Protein 8R17 (pdb70)

Organism: Aspergillus fumigatus (strain ATCC MYA-4609 / CBS 101355 / FGSC A1100 / Af293) (NCBI:txid330879)

Nearest PDB structures (foldseek):
  8r17-assembly1_A-2  TM=1.005E+00  e=2.826E-45  Neurospora crassa
  8pms-assembly2_C  TM=8.907E-01  e=1.047E-24  Aspergillus fumigatus Af293
  8r15-assembly1_A-2  TM=9.060E-01  e=1.532E-24  Fusarium oxysporum f. sp. cubense race 1
  8pmr-assembly1_B  TM=8.478E-01  e=1.292E-25  Aspergillus fumigatus Af293
  6ygg-assembly1_B  TM=8.372E-01  e=2.766E-25  Aspergillus fumigatus Af293

Foldseek 3Di:
DAEPADPPHPCLLPQAPQDPVCVQACPSNHLQLAGPDFADFLVVCVVADLQLRYGPNVLCVVFACPDVPRGGDDDPPNQADADPVGHGFWDKDKDDFFFKWKDPFAQQFFKIFRPSDTPLQQQDGRSSSNDDPNDDPGIWMWTFHDIDIWTKHFGPHHSSGRHGGMMTGHPHTRVVCVVVRTIDTDDD

Solvent-accessible surface area: 10940 Å² total; per-residue (Å²): 146,117,20,127,85,69,239,224,32,138,50,76,34,37,61,14,56,116,57,222,119,64,53,82,69,58,24,10,2,4,51,61,0,0,14,72,123,77,64,53,63,86,150,136,79,133,125,99,65,46,9,28,6,56,13,0,15,46,0,14,118,122,30,26,66,108,88,78,75,45,117,5,30,126,27,78,92,92,6,3,16,62,47,158,152,41,89,50,84,31,67,103,90,71,8,122,77,48,41,108,0,0,24,57,8,30,48,161,10,33,55,5,7,41,35,60,15,45,8,22,65,22,8,48,6,2,16,61,16,54,30,154,65,178,112,38,200,30,32,44,34,2,20,2,76,96,70,25,40,0,34,11,6,40,10,17,71,66,1,24,9,31,2,105,6,59,22,20,49,6,131,97,47,0,47,43,11,61,84,83,25,50,3,132,49,75,128,185

Str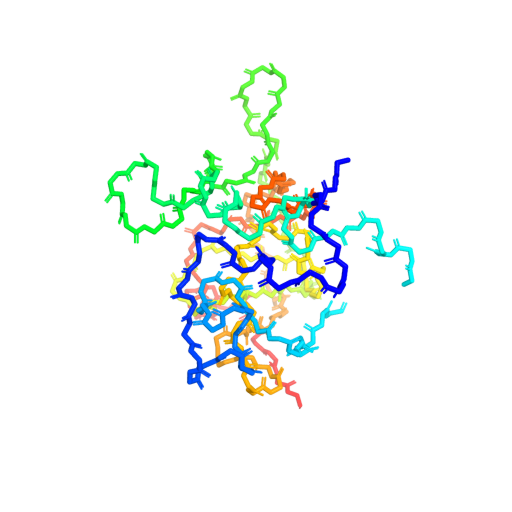ucture (mmCIF, N/CA/C/O backbone):
data_8R17
#
_entry.id   8R17
#
_cell.length_a   83.756
_cell.length_b   83.756
_cell.length_c   103.220
_cell.angle_alpha   90.000
_cell.angle_beta   90.000
_cell.angle_gamma   90.000
#
_symmetry.space_group_name_H-M   'P 43 21 2'
#
loop_
_entity.id
_entity.type
_entity.pdbx_description
1 polymer 'Conidial surface nicotinamide adenine dinucleotide glycohydrolase,Conidial surface nicotinamide adenine dinucleotide glycohydrolase nadA'
2 branched 2-acetamido-2-deoxy-beta-D-glucopyranose-(1-4)-2-acetamido-2-deoxy-beta-D-glucopyranose
3 non-polymer 2-acetamido-2-deoxy-beta-D-glucopyranose
4 non-polymer GLYCEROL
5 water water
#
loop_
_atom_site.group_PDB
_atom_site.id
_atom_site.type_symbol
_atom_site.label_atom_id
_atom_site.label_alt_id
_atom_site.label_comp_id
_atom_site.label_asym_id
_atom_site.label_entity_id
_atom_site.label_seq_id
_atom_site.pdbx_PDB_ins_code
_atom_site.Cartn_x
_atom_site.Cartn_y
_atom_site.Cartn_z
_atom_site.occupancy
_atom_site.B_iso_or_equiv
_atom_site.auth_seq_id
_atom_site.auth_comp_id
_atom_site.auth_asym_id
_atom_site.auth_atom_id
_atom_site.pdbx_PDB_model_num
ATOM 1 N N . THR A 1 44 ? 12.38636 57.84225 45.97280 1.000 110.62565 44 THR A N 1
ATOM 2 C CA . THR A 1 44 ? 11.42245 56.77699 45.71697 1.000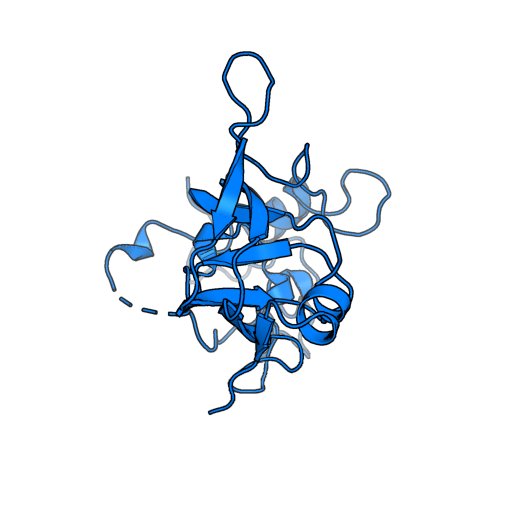 109.88716 44 THR A CA 1
ATOM 3 C C . THR A 1 44 ? 12.09346 55.58751 45.02887 1.000 105.93073 44 THR A C 1
ATOM 4 O O . THR A 1 44 ? 12.65833 55.73230 43.94222 1.000 102.20056 44 THR A O 1
ATOM 8 N N . THR A 1 45 ? 12.04286 54.41607 45.66557 1.000 100.59560 45 THR A N 1
ATOM 9 C CA . THR A 1 45 ? 12.65233 53.21256 45.11134 1.000 113.46769 45 THR A CA 1
ATOM 10 C C . THR A 1 45 ? 11.79840 51.99722 45.45185 1.000 101.23869 45 THR A C 1
ATOM 11 O O . THR A 1 45 ? 10.99298 52.01363 46.38590 1.000 95.57180 45 THR A O 1
ATOM 15 N N . CYS A 1 46 ? 11.98521 50.94050 44.67400 1.000 101.97506 46 CYS A N 1
ATOM 16 C CA . CYS A 1 46 ? 11.21941 49.71560 44.86020 1.000 94.09909 46 CYS A CA 1
ATOM 17 C C . CYS A 1 46 ? 11.73202 48.95986 46.08169 1.000 86.45956 46 CYS A C 1
ATOM 18 O O . CYS A 1 46 ? 12.93198 48.66720 46.16034 1.000 86.41507 46 CYS A O 1
ATOM 21 N N . PRO A 1 47 ? 10.87374 48.62998 47.04936 1.000 76.63312 47 PRO A N 1
ATOM 22 C CA . PRO A 1 47 ? 11.35091 47.91074 48.24155 1.000 100.54161 47 PRO A CA 1
ATOM 23 C C . PRO A 1 47 ? 11.91220 46.52616 47.95039 1.000 93.96871 47 PRO A C 1
ATOM 24 O O . PRO A 1 47 ? 12.72853 46.02969 48.73584 1.000 96.37468 47 PRO A O 1
ATOM 28 N N . TYR A 1 48 ? 11.49954 45.87981 46.85982 1.000 89.57615 48 TYR A N 1
ATOM 29 C CA . TYR A 1 48 ? 12.07898 44.59030 46.49313 1.000 79.79075 48 TYR A CA 1
ATOM 30 C C . TYR A 1 48 ? 13.57756 44.72630 46.23201 1.000 88.68098 48 TYR A C 1
ATOM 31 O O . TYR A 1 48 ? 14.02609 45.67043 45.57346 1.000 86.15445 48 TYR A O 1
ATOM 40 N N . SER A 1 49 ? 14.34913 43.76816 46.74201 1.000 99.56778 49 SER A N 1
ATOM 41 C CA . SER A 1 49 ? 15.80123 43.78595 46.64413 1.000 101.93885 49 SER A CA 1
ATOM 42 C C . SER A 1 49 ? 16.26280 43.24059 45.28716 1.000 105.05014 49 SER A C 1
ATOM 43 O O . SER A 1 49 ? 15.45751 42.88174 44.42130 1.000 114.30886 49 SER A O 1
ATOM 46 N N . ARG A 1 50 ? 17.58744 43.18624 45.09312 1.000 98.71027 50 ARG A N 1
ATOM 47 C CA . ARG A 1 50 ? 18.14650 42.57077 43.88989 1.000 106.69358 50 ARG A CA 1
ATOM 48 C C . ARG A 1 50 ? 18.14453 41.04918 43.97464 1.000 100.12620 50 ARG A C 1
ATOM 49 O O . ARG A 1 50 ? 18.10935 40.37402 42.94038 1.000 92.92471 50 ARG A O 1
ATOM 57 N N . ARG A 1 51 ? 18.20547 40.49660 45.18412 1.000 102.99076 51 ARG A N 1
ATOM 58 C CA . ARG A 1 51 ? 18.11957 39.05868 45.39151 1.000 85.24011 51 ARG A CA 1
ATOM 59 C C . ARG A 1 51 ? 16.68651 38.57293 45.57141 1.000 95.11194 51 ARG A C 1
ATOM 60 O O . ARG A 1 51 ? 16.48081 37.38198 45.83311 1.000 90.49044 51 ARG A O 1
ATOM 68 N N . SER A 1 52 ? 15.69918 39.45994 45.45204 1.000 89.05990 52 SER A N 1
ATOM 69 C CA . SER A 1 52 ? 14.32063 39.08504 45.74098 1.000 81.38281 52 SER A CA 1
ATOM 70 C C . SER A 1 52 ? 13.72000 38.30690 44.57861 1.000 82.23255 52 SER A C 1
ATOM 71 O O . SER A 1 52 ? 13.87098 38.71480 43.42126 1.000 87.80334 52 SER A O 1
ATOM 74 N N . PRO A 1 53 ? 13.03172 37.19351 44.84878 1.000 79.32543 53 PRO A N 1
ATOM 75 C CA . PRO A 1 53 ? 12.24257 36.52619 43.80205 1.000 80.40002 53 PRO A CA 1
ATOM 76 C C . PRO A 1 53 ? 10.88688 37.16252 43.53238 1.000 82.09248 53 PRO A C 1
ATOM 77 O O . PRO A 1 53 ? 10.25937 36.81912 42.52120 1.000 89.05355 53 PRO A O 1
ATOM 81 N N . ALA A 1 54 ? 10.41182 38.06332 44.39509 1.000 76.52003 54 ALA A N 1
ATOM 82 C CA . ALA A 1 54 ? 9.08512 38.65754 44.27796 1.000 70.36903 54 ALA A CA 1
ATOM 83 C C . ALA A 1 54 ? 9.07508 39.94330 43.44973 1.000 81.54518 54 ALA A C 1
ATOM 84 O O . ALA A 1 54 ? 8.05583 40.64518 43.41806 1.000 83.02391 54 ALA A O 1
ATOM 86 N N . TYR A 1 55 ? 10.18088 40.25904 42.77494 1.000 81.90751 55 TYR A N 1
ATOM 87 C CA . TYR A 1 55 ? 10.28795 41.52440 42.05378 1.000 79.62033 55 TYR A CA 1
ATOM 88 C C . TYR A 1 55 ? 9.24565 41.62966 40.94482 1.000 69.53834 55 TYR A C 1
ATOM 89 O O . TYR A 1 55 ? 8.72023 42.71620 40.67438 1.000 67.80713 55 TYR A O 1
ATOM 98 N N . CYS A 1 56 ? 8.93412 40.51057 40.29551 1.000 66.19702 56 CYS A N 1
ATOM 99 C CA . CYS A 1 56 ? 7.97743 40.46200 39.20321 1.000 53.22995 56 CYS A CA 1
ATOM 100 C C . CYS A 1 56 ? 6.54701 40.26080 39.67728 1.000 64.10341 56 CYS A C 1
ATOM 101 O O . CYS A 1 56 ? 5.70035 39.82246 38.89177 1.000 78.87264 56 CYS A O 1
ATOM 104 N N . ALA A 1 57 ? 6.26039 40.58209 40.93481 1.000 72.25595 57 ALA A N 1
ATOM 105 C CA . ALA A 1 57 ? 4.90153 40.48352 41.44749 1.000 81.30291 57 ALA A CA 1
ATOM 106 C C . ALA A 1 57 ? 3.95277 41.35817 40.63569 1.000 72.40211 57 ALA A C 1
ATOM 107 O O . ALA A 1 57 ? 4.27376 42.49906 40.29109 1.000 77.86857 57 ALA A O 1
ATOM 109 N N . GLY A 1 58 ? 2.76993 40.82303 40.34235 1.000 74.86912 58 GLY A N 1
ATOM 110 C CA . GLY A 1 58 ? 1.74555 41.60068 39.67082 1.000 74.72860 58 GLY A CA 1
ATOM 111 C C . GLY A 1 58 ? 2.00971 41.89328 38.21122 1.000 81.09244 58 GLY A C 1
ATOM 112 O O . GLY A 1 58 ? 1.47070 42.86430 37.67793 1.000 71.01894 58 GLY A O 1
ATOM 113 N N . THR A 1 59 ? 2.82910 41.08443 37.55308 1.000 74.70464 59 THR A N 1
ATOM 114 C CA . THR A 1 59 ? 3.13148 41.19825 36.13653 1.000 67.97010 59 THR A CA 1
ATOM 115 C C . THR A 1 59 ? 2.72563 39.90342 35.43873 1.000 84.65675 59 THR A C 1
ATOM 116 O O . THR A 1 59 ? 2.16550 38.98974 36.05163 1.000 82.60927 59 THR A O 1
ATOM 120 N N . ALA A 1 60 ? 3.02930 39.82675 34.14104 1.000 73.22045 60 ALA A N 1
ATOM 121 C CA . ALA A 1 60 ? 2.69239 38.63411 33.36872 1.000 82.69771 60 ALA A CA 1
ATOM 122 C C . ALA A 1 60 ? 3.28222 37.37773 34.00061 1.000 87.58129 60 ALA A C 1
ATOM 123 O O . ALA A 1 60 ? 2.60982 36.34551 34.09489 1.000 89.29800 60 ALA A O 1
ATOM 125 N N . GLN A 1 61 ? 4.53879 37.44371 34.43721 1.000 80.78135 61 GLN A N 1
ATOM 126 C CA . GLN A 1 61 ? 5.20404 36.30467 35.06984 1.000 87.45042 61 GLN A CA 1
ATOM 127 C C . GLN A 1 61 ? 5.24229 35.10753 34.12252 1.000 83.44477 61 GLN A C 1
ATOM 128 O O . GLN A 1 61 ? 4.84540 33.99114 34.46282 1.000 82.51437 61 GLN A O 1
ATOM 134 N N . ASN A 1 62 ? 5.75413 35.35941 32.92566 1.000 62.66264 62 ASN A N 1
ATOM 135 C CA . ASN A 1 62 ? 5.79938 34.38868 31.84296 1.000 86.16031 62 ASN A CA 1
ATOM 136 C C . ASN A 1 62 ? 7.21218 33.82747 31.74860 1.000 77.28285 62 ASN A C 1
ATOM 137 O O . ASN A 1 62 ? 8.13442 34.51860 31.30323 1.000 82.52526 62 ASN A O 1
ATOM 142 N N . ARG A 1 63 ? 7.37716 32.56964 32.15790 1.000 72.16683 63 ARG A N 1
ATOM 143 C CA . ARG A 1 63 ? 8.70798 31.97779 32.18805 1.000 78.28650 63 ARG A CA 1
ATOM 144 C C . ARG A 1 63 ? 9.32305 31.90459 30.79972 1.000 86.11041 63 ARG A C 1
ATOM 145 O O . ARG A 1 63 ? 10.55159 31.95287 30.65992 1.000 83.05461 63 ARG A O 1
ATOM 153 N N . THR A 1 64 ? 8.48963 31.79464 29.76236 1.000 81.58627 64 THR A N 1
ATOM 154 C CA . THR A 1 64 ? 9.00766 31.62587 28.40921 1.000 77.51097 64 THR A CA 1
ATOM 155 C C . THR A 1 64 ? 9.66539 32.89487 27.89135 1.000 78.60682 64 THR A C 1
ATOM 156 O O . THR A 1 64 ? 10.60734 32.82196 27.09289 1.000 80.28064 64 THR A O 1
ATOM 160 N N . LEU A 1 65 ? 9.18402 34.05878 28.32331 1.000 85.07304 65 LEU A N 1
ATOM 161 C CA . LEU A 1 65 ? 9.69073 35.33825 27.84684 1.000 99.10526 65 LEU A CA 1
ATOM 162 C C . LEU A 1 65 ? 10.58313 36.05088 28.85694 1.000 86.87604 65 LEU A C 1
ATOM 163 O O . LEU A 1 65 ? 11.17764 37.07812 28.51150 1.000 72.23922 65 LEU A O 1
ATOM 168 N N . SER A 1 66 ? 10.70199 35.52692 30.08211 1.000 83.72184 66 SER A N 1
ATOM 169 C CA . SER A 1 66 ? 11.33910 36.27255 31.16468 1.000 84.88749 66 SER A CA 1
ATOM 170 C C . SER A 1 66 ? 12.78465 36.63852 30.85445 1.000 90.44214 66 SER A C 1
ATOM 171 O O . SER A 1 66 ? 13.31790 37.57315 31.46042 1.000 91.86104 66 SER A O 1
ATOM 174 N N . ALA A 1 67 ? 13.43600 35.92756 29.93649 1.000 70.50227 67 ALA A N 1
ATOM 175 C CA . ALA A 1 67 ? 14.76131 36.33794 29.49538 1.000 71.17956 67 ALA A CA 1
ATOM 176 C C . ALA A 1 67 ? 14.70520 37.44146 28.45067 1.000 82.30379 67 ALA A C 1
ATOM 177 O O . ALA A 1 67 ? 15.70099 38.14509 28.25245 1.000 86.85653 67 ALA A O 1
ATOM 179 N N . THR A 1 68 ? 13.56531 37.60815 27.78451 1.000 81.37084 68 THR A N 1
ATOM 180 C CA . THR A 1 68 ? 13.40481 38.61459 26.74322 1.000 86.47687 68 THR A CA 1
ATOM 181 C C . THR A 1 68 ? 12.81968 39.91048 27.29740 1.000 71.34498 68 THR A C 1
ATOM 182 O O . THR A 1 68 ? 13.42090 40.97833 27.15637 1.000 72.69519 68 THR A O 1
ATOM 186 N N . TYR A 1 69 ? 11.66039 39.83494 27.93879 1.000 79.37148 69 TYR A N 1
ATOM 187 C CA . TYR A 1 69 ? 11.05140 40.98526 28.58629 1.000 71.95106 69 TYR A CA 1
ATOM 188 C C . TYR A 1 69 ? 11.20684 40.88169 30.09553 1.000 82.65839 69 TYR A C 1
ATOM 189 O O . TYR A 1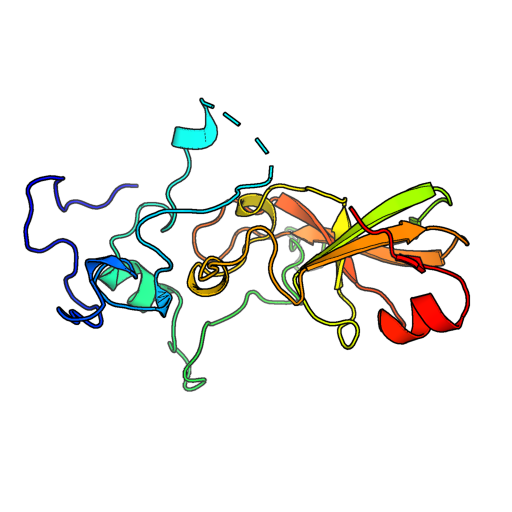 69 ? 11.21997 39.78603 30.66071 1.000 88.89275 69 TYR A O 1
ATOM 198 N N . ILE A 1 70 ? 11.32737 42.03767 30.74545 1.000 75.53432 70 ILE A N 1
ATOM 199 C CA . ILE A 1 70 ? 11.33017 42.09761 32.20231 1.000 65.64145 70 ILE A CA 1
ATOM 200 C C . ILE A 1 70 ? 10.11245 41.34248 32.70381 1.000 72.25167 70 ILE A C 1
ATOM 201 O O . ILE A 1 70 ? 8.97736 41.66831 32.34026 1.000 71.50013 70 ILE A O 1
ATOM 206 N N . CYS A 1 71 ? 10.33363 40.32779 33.53767 1.000 64.88955 71 CYS A N 1
ATOM 207 C CA . CYS A 1 71 ? 9.24974 39.53234 34.09084 1.000 66.73768 71 CYS A CA 1
ATOM 208 C C . CYS A 1 71 ? 8.49022 38.76201 33.02396 1.000 68.31186 71 CYS A C 1
ATOM 209 O O . CYS A 1 71 ? 7.32695 38.41287 33.22733 1.000 74.71419 71 CYS A O 1
ATOM 212 N N . GLY A 1 72 ? 9.12253 38.50003 31.88666 1.000 81.14450 72 GLY A N 1
ATOM 213 C CA . GLY A 1 72 ? 8.39893 37.92042 30.76282 1.000 82.67393 72 GLY A CA 1
ATOM 214 C C . GLY A 1 72 ? 7.14258 38.68258 30.40916 1.000 87.55782 72 GLY A C 1
ATOM 215 O O . GLY A 1 72 ? 6.13501 38.07906 30.01667 1.000 88.08997 72 GLY A O 1
ATOM 216 N N . ASP A 1 73 ? 7.17894 40.00875 30.53843 1.000 74.88276 73 ASP A N 1
ATOM 217 C CA . ASP A 1 73 ? 6.01686 40.86058 30.31060 1.000 69.17179 73 ASP A CA 1
ATOM 218 C C . ASP A 1 73 ? 6.41000 41.94483 29.31671 1.000 78.16974 73 ASP A C 1
ATOM 219 O O . ASP A 1 73 ? 7.14989 42.87111 29.66142 1.000 73.02380 73 ASP A O 1
ATOM 224 N N . SER A 1 74 ? 5.89635 41.83231 28.09078 1.000 74.31872 74 SER A N 1
ATOM 225 C CA . SER A 1 74 ? 6.29342 42.73414 27.01339 1.000 78.09528 74 SER A CA 1
ATOM 226 C C . SER A 1 74 ? 6.03402 44.19944 27.35059 1.000 65.43590 74 SER A C 1
ATOM 227 O O . SER A 1 74 ? 6.74468 45.07848 26.85251 1.000 63.87314 74 SER A O 1
ATOM 230 N N . ARG A 1 75 ? 5.01296 44.49043 28.16374 1.000 61.08995 75 ARG A N 1
ATOM 231 C CA . ARG A 1 75 ? 4.71194 45.87908 28.51517 1.000 64.62818 75 ARG A CA 1
ATOM 232 C C . ARG A 1 75 ? 5.83151 46.55436 29.29558 1.000 74.50183 75 ARG A C 1
ATOM 233 O O . ARG A 1 75 ? 5.90083 47.78707 29.30844 1.000 76.99459 75 ARG A O 1
ATOM 241 N N . LEU A 1 76 ? 6.69122 45.79217 29.96677 1.000 72.00975 76 LEU A N 1
ATOM 242 C CA . LEU A 1 76 ? 7.75255 46.37252 30.77931 1.000 68.47074 76 LEU A CA 1
ATOM 243 C C . LEU A 1 76 ? 9.05847 46.53878 30.01579 1.000 79.90545 76 LEU A C 1
ATOM 244 O O . LEU A 1 76 ? 10.04436 47.00439 30.59327 1.000 68.34520 76 LEU A O 1
ATOM 249 N N . GLY A 1 77 ? 9.09633 46.16960 28.74086 1.000 59.41919 77 GLY A N 1
ATOM 250 C CA . GLY A 1 77 ? 10.29221 46.33127 27.94790 1.000 60.07460 77 GLY A CA 1
ATOM 251 C C . GLY A 1 77 ? 11.28337 45.20226 28.12747 1.000 63.34883 77 GLY A C 1
ATOM 252 O O . GLY A 1 77 ? 11.07022 44.26573 28.90273 1.000 59.64353 77 GLY A O 1
ATOM 253 N N . PRO A 1 78 ? 12.40821 45.29313 27.42630 1.000 63.22423 78 PRO A N 1
ATOM 254 C CA . PRO A 1 78 ? 13.34029 44.16676 27.35073 1.000 74.93510 78 PRO A CA 1
ATOM 255 C C . PRO A 1 78 ? 14.24905 44.08454 28.56646 1.000 85.68067 78 PRO A C 1
ATOM 256 O O . PRO A 1 78 ? 14.43778 45.05151 29.30680 1.000 85.44473 78 PRO A O 1
ATOM 260 N N . VAL A 1 79 ? 14.83302 42.89678 28.74460 1.000 84.39206 79 VAL A N 1
ATOM 261 C CA . VAL A 1 79 ? 15.81856 42.70125 29.80210 1.000 80.84568 79 VAL A CA 1
ATOM 262 C C . VAL A 1 79 ? 17.14386 43.33864 29.42422 1.000 81.47679 79 VAL A C 1
ATOM 263 O O . VAL A 1 79 ? 17.83580 43.90278 30.27761 1.000 94.00182 79 VAL A O 1
ATOM 267 N N . VAL A 1 80 ? 17.51894 43.26368 28.15102 1.000 84.19218 80 VAL A N 1
ATOM 268 C CA . VAL A 1 80 ? 18.75594 43.85643 27.65344 1.000 102.15614 80 VAL A CA 1
ATOM 269 C C . VAL A 1 80 ? 18.38265 45.03092 26.75708 1.000 112.45528 80 VAL A C 1
ATOM 270 O O . VAL A 1 80 ? 17.85177 44.84054 25.65513 1.000 119.48032 80 VAL A O 1
ATOM 274 N N . LEU A 1 81 ? 18.66757 46.24356 27.22173 1.000 115.91921 81 LEU A N 1
ATOM 275 C CA . LEU A 1 81 ? 18.29540 47.43945 26.47264 1.000 108.46182 81 LEU A CA 1
ATOM 276 C C . LEU A 1 81 ? 19.20147 47.61065 25.26092 1.000 123.15736 81 LEU A C 1
ATOM 277 O O . LEU A 1 81 ? 20.42557 47.47728 25.38621 1.000 127.25033 81 LEU A O 1
ATOM 282 N N . PRO A 1 82 ? 18.64730 47.89515 24.06916 1.000 141.72582 82 PRO A N 1
ATOM 283 C CA . PRO A 1 82 ? 19.50424 48.17429 22.90592 1.000 149.23279 82 PRO A CA 1
ATOM 284 C C . PRO A 1 82 ? 20.15360 49.55107 22.98404 1.000 148.03938 82 PRO A C 1
ATOM 285 O O . PRO A 1 82 ? 20.99468 49.79206 23.85617 1.000 137.87273 82 PRO A O 1
ATOM 289 N N . GLN A 1 83 ? 19.78137 50.46119 22.09084 1.000 154.72646 83 GLN A N 1
ATOM 290 C CA . GLN A 1 83 ? 20.37009 51.79141 22.09514 1.000 150.81261 83 GLN A CA 1
ATOM 291 C C . GLN A 1 83 ? 19.59096 52.72961 23.01474 1.000 149.17565 83 GLN A C 1
ATOM 292 O O . GLN A 1 83 ? 18.40585 52.53101 23.29840 1.000 137.35916 83 GLN A O 1
ATOM 298 N N . PHE A 1 84 ? 20.28750 53.76583 23.48857 1.000 148.82172 84 PHE A N 1
ATOM 299 C CA . PHE A 1 84 ? 19.68630 54.78087 24.34466 1.000 151.07010 84 PHE A CA 1
ATOM 300 C C . PHE A 1 84 ? 20.03861 56.19126 23.86988 1.000 150.79108 84 PHE A C 1
ATOM 301 O O . PHE A 1 84 ? 19.99891 57.14017 24.65965 1.000 142.04204 84 PHE A O 1
ATOM 309 N N . PHE A 1 85 ? 20.36393 56.35151 22.58902 1.000 145.50603 85 PHE A N 1
ATOM 310 C CA . PHE A 1 85 ? 20.73269 57.65296 22.03445 1.000 131.47512 85 PHE A CA 1
ATOM 311 C C . PHE A 1 85 ? 21.87697 58.29276 22.81438 1.000 126.42513 85 PHE A C 1
ATOM 312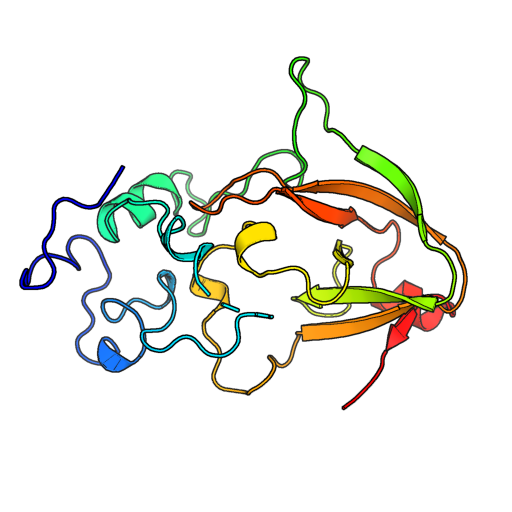 O O . PHE A 1 85 ? 21.80161 59.46598 23.18763 1.000 114.30181 85 PHE A O 1
ATOM 320 N N . PRO A 1 90 ? 26.35508 58.10391 32.65058 1.000 120.47660 90 PRO A N 1
ATOM 321 C CA . PRO A 1 90 ? 26.84732 57.95172 34.02441 1.000 123.42928 90 PRO A CA 1
ATOM 322 C C . PRO A 1 90 ? 25.86753 58.49215 35.06168 1.000 131.09714 90 PRO A C 1
ATOM 323 O O . PRO A 1 90 ? 25.23956 57.71124 35.77627 1.000 142.07824 90 PRO A O 1
ATOM 327 N N . ILE A 1 91 ? 25.73687 59.81856 35.14128 1.000 131.36757 91 ILE A N 1
ATOM 328 C CA . ILE A 1 91 ? 24.80490 60.41390 36.09061 1.000 128.34279 91 ILE A CA 1
ATOM 329 C C . ILE A 1 91 ? 23.38595 59.91817 35.85523 1.000 143.22395 91 ILE A C 1
ATOM 330 O O . ILE A 1 91 ? 22.55760 59.94864 36.77150 1.000 150.38091 91 ILE A O 1
ATOM 335 N N . LEU A 1 92 ? 23.09044 59.44101 34.64357 1.000 139.92213 92 LEU A N 1
ATOM 336 C CA . LEU A 1 92 ? 21.76195 58.94186 34.30528 1.000 127.43801 92 LEU A CA 1
ATOM 337 C C . LEU A 1 92 ? 21.20865 57.95201 35.32989 1.000 132.73673 92 LEU A C 1
ATOM 338 O O . LEU A 1 92 ? 19.99630 57.70649 35.34417 1.000 111.83388 92 LEU A O 1
ATOM 343 N N . ASP A 1 93 ? 22.06515 57.37084 36.17953 1.000 141.93264 93 ASP A N 1
ATOM 344 C CA . ASP A 1 93 ? 21.60819 56.43710 37.20820 1.000 134.28736 93 ASP A CA 1
ATOM 345 C C . ASP A 1 93 ? 20.49217 57.01055 38.05871 1.000 129.28969 93 ASP A C 1
ATOM 346 O O . ASP A 1 93 ? 19.71835 56.24507 38.65059 1.000 137.92644 93 ASP A O 1
ATOM 351 N N . ILE A 1 94 ? 20.40583 58.33711 38.14382 1.000 104.92564 94 ILE A N 1
ATOM 352 C CA . ILE A 1 94 ? 19.35198 58.96626 38.92517 1.000 94.69458 94 ILE A CA 1
ATOM 353 C C . ILE A 1 94 ? 17.97895 58.50573 38.44907 1.000 87.96330 94 ILE A C 1
ATOM 354 O O . ILE A 1 94 ? 17.01311 58.50460 39.22282 1.000 87.38921 94 ILE A O 1
ATOM 359 N N . TYR A 1 95 ? 17.87298 58.07254 37.19192 1.000 85.62317 95 TYR A N 1
ATOM 360 C CA . TYR A 1 95 ? 16.59418 57.69396 36.60205 1.000 88.49529 95 TYR A CA 1
ATOM 36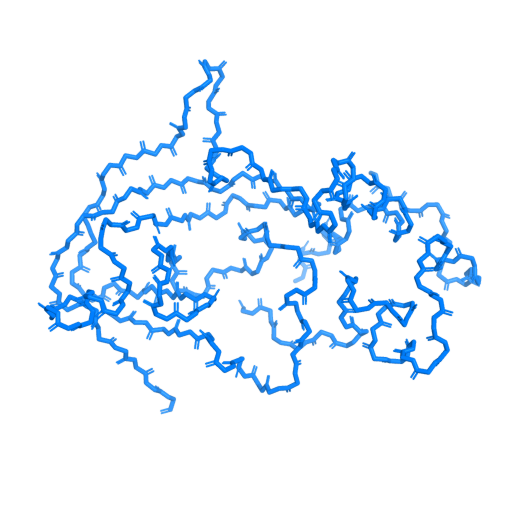1 C C . TYR A 1 95 ? 16.42870 56.17991 36.53803 1.000 80.54183 95 TYR A C 1
ATOM 362 O O . TYR A 1 95 ? 17.36725 55.44338 36.21809 1.000 98.07639 95 TYR A O 1
ATOM 371 N N . ASP A 1 96 ? 15.21547 55.73164 36.82692 1.000 65.24304 96 ASP A N 1
ATOM 372 C CA . ASP A 1 96 ? 14.84877 54.32585 36.83055 1.000 68.40676 96 ASP A CA 1
ATOM 373 C C . ASP A 1 96 ? 13.77608 54.07629 35.77891 1.000 71.60853 96 ASP A C 1
ATOM 374 O O . ASP A 1 96 ? 12.83457 54.86566 35.64921 1.000 75.19566 96 ASP A O 1
ATOM 379 N N . ARG A 1 97 ? 13.90858 52.96647 35.03891 1.000 69.68351 97 ARG A N 1
ATOM 380 C CA . ARG A 1 97 ? 12.98365 52.70077 33.93886 1.000 65.11521 97 ARG A CA 1
ATOM 381 C C . ARG A 1 97 ? 11.53021 52.80420 34.37738 1.000 66.11358 97 ARG A C 1
ATOM 382 O O . ARG A 1 97 ? 10.65785 53.13263 33.56624 1.000 64.42778 97 ARG A O 1
ATOM 390 N N . PHE A 1 98 ? 11.24759 52.53983 35.65074 1.000 57.46982 98 PHE A N 1
ATOM 391 C CA . PHE A 1 98 ? 9.88509 52.56928 36.16285 1.000 55.89813 98 PHE A CA 1
ATOM 392 C C . PHE A 1 98 ? 9.64440 53.75040 37.09222 1.000 61.77683 98 PHE A C 1
ATOM 393 O O . PHE A 1 98 ? 8.64196 53.77675 37.81484 1.000 58.53324 98 PHE A O 1
ATOM 401 N N . GLY A 1 99 ? 10.53775 54.73543 37.07698 1.000 51.34303 99 GLY A N 1
ATOM 402 C CA . GLY A 1 99 ? 10.40787 55.87223 37.97127 1.000 68.38146 99 GLY A CA 1
ATOM 403 C C . GLY A 1 99 ? 10.46397 55.51278 39.43847 1.000 67.48515 99 GLY A C 1
ATOM 404 O O . GLY A 1 99 ? 9.86558 56.20902 40.26513 1.000 74.47550 99 GLY A O 1
ATOM 405 N N . GLY A 1 100 ? 11.16428 54.43458 39.78856 1.000 67.81132 100 GLY A N 1
ATOM 406 C CA . GLY A 1 100 ? 11.29118 54.02885 41.16422 1.000 78.00515 100 GLY A CA 1
ATOM 407 C C . GLY A 1 100 ? 10.23738 53.05644 41.64188 1.000 77.14765 100 GLY A C 1
ATOM 408 O O . GLY A 1 100 ? 10.41537 52.44566 42.69879 1.000 99.32928 100 GLY A O 1
ATOM 409 N N . LEU A 1 101 ? 9.15183 52.88386 40.89423 1.000 76.95152 101 LEU A N 1
ATOM 410 C CA . LEU A 1 101 ? 8.12563 51.94181 41.30398 1.000 69.82046 101 LEU A CA 1
ATOM 411 C C . LEU A 1 101 ? 8.56381 50.50504 41.01929 1.000 71.67657 101 LEU A C 1
ATOM 412 O O . LEU A 1 101 ? 9.54314 50.23890 40.31384 1.000 67.85421 101 LEU A O 1
ATOM 417 N N . CYS A 1 102 ? 7.84064 49.59151 41.58768 1.000 80.82537 102 CYS A N 1
ATOM 418 C CA . CYS A 1 102 ? 8.02172 48.18819 41.26498 1.000 74.01974 102 CYS A CA 1
ATOM 419 C C . CYS A 1 102 ? 7.17247 47.83068 40.05277 1.000 64.89324 102 CYS A C 1
ATOM 420 O O . CYS A 1 102 ? 6.09756 48.40405 39.85449 1.000 71.04150 102 CYS A O 1
ATOM 423 N N . PRO A 1 103 ? 7.63932 46.89692 39.23014 1.000 64.79129 103 PRO A N 1
ATOM 424 C CA . PRO A 1 103 ? 6.88935 46.52538 38.01984 1.000 72.24165 103 PRO A CA 1
ATOM 425 C C . PRO A 1 103 ? 5.37950 46.45851 38.21743 1.000 69.47042 103 PRO A C 1
ATOM 426 O O . PRO A 1 103 ? 4.61882 47.11335 37.49244 1.000 80.52553 103 PRO A O 1
ATOM 430 N N . GLY A 1 104 ? 4.92715 45.68437 39.20225 1.000 70.74613 104 GLY A N 1
ATOM 431 C CA . GLY A 1 104 ? 3.49712 45.60299 39.44497 1.000 58.92556 104 GLY A CA 1
ATOM 432 C C . GLY A 1 104 ? 2.88570 46.95569 39.75284 1.000 57.93999 104 GLY A C 1
ATOM 433 O O . GLY A 1 104 ? 1.82329 47.30407 39.22919 1.000 80.20460 104 GLY A O 1
ATOM 434 N N . ALA A 1 105 ? 3.54954 47.74040 40.60453 1.000 64.86237 105 ALA A N 1
ATOM 435 C CA . ALA A 1 105 ? 3.02548 49.05937 40.94307 1.000 74.28456 105 ALA A CA 1
ATOM 436 C C . ALA A 1 105 ? 3.07391 49.99853 39.74492 1.000 74.72540 105 ALA A C 1
ATOM 437 O O . ALA A 1 105 ? 2.20107 50.86358 39.59808 1.000 68.52653 105 ALA A O 1
ATOM 439 N N . PHE A 1 106 ? 4.07400 49.83549 38.87572 1.000 67.14703 106 PHE A N 1
ATOM 440 C CA . PHE A 1 106 ? 4.12740 50.62218 37.64750 1.000 72.02145 106 PHE A CA 1
ATOM 441 C C . PHE A 1 106 ? 2.89910 50.36083 36.78316 1.000 71.34766 106 PHE A C 1
ATOM 442 O O . PHE A 1 106 ? 2.19633 51.29638 36.36960 1.000 70.50668 106 PHE A O 1
ATOM 450 N N . LEU A 1 107 ? 2.63188 49.08290 36.49574 1.000 68.18390 107 LEU A N 1
ATOM 451 C CA . LEU A 1 107 ? 1.44542 48.73363 35.72353 1.000 76.77219 107 LEU A CA 1
ATOM 452 C C . LEU A 1 107 ? 0.18057 49.23051 36.40733 1.000 69.82087 107 LEU A C 1
ATOM 453 O O . LEU A 1 107 ? -0.74516 49.70839 35.74193 1.000 75.74181 107 LEU A O 1
ATOM 458 N N . GLU A 1 108 ? 0.12867 49.15910 37.73651 1.000 74.55428 108 GLU A N 1
ATOM 459 C CA . GLU A 1 108 ? -1.06337 49.64646 38.42530 1.000 85.44878 108 GLU A CA 1
ATOM 460 C C . GLU A 1 108 ? -1.23518 51.15331 38.26978 1.000 81.90990 108 GLU A C 1
ATOM 461 O O . GLU A 1 108 ? -2.36848 51.64459 38.22406 1.000 84.16708 108 GLU A O 1
ATOM 467 N N . LYS A 1 109 ? -0.13938 51.90740 38.20050 1.000 74.54882 109 LYS A N 1
ATOM 468 C CA . LYS A 1 109 ? -0.29564 53.35464 38.09444 1.000 70.10709 109 LYS A CA 1
ATOM 469 C C . LYS A 1 109 ? -0.60587 53.80441 36.67122 1.000 74.63093 109 LYS A C 1
ATOM 470 O O . LYS A 1 109 ? -1.41453 54.71743 36.47739 1.000 68.13910 109 LYS A O 1
ATOM 476 N N . TRP A 1 110 ? 0.02680 53.18838 35.66652 1.000 68.40196 110 TRP A N 1
ATOM 477 C CA . TRP A 1 110 ? 0.06281 53.76828 34.33074 1.000 65.05503 110 TRP A CA 1
ATOM 478 C C . TRP A 1 110 ? -0.75105 53.02756 33.28041 1.000 73.93032 110 TRP A C 1
ATOM 479 O O . TRP A 1 110 ? -0.95956 53.58423 32.19484 1.000 65.21455 110 TRP A O 1
ATOM 490 N N . PHE A 1 111 ? -1.19714 51.80096 33.54986 1.000 76.38767 111 PHE A N 1
ATOM 491 C CA . PHE A 1 111 ? -1.76675 50.93195 32.52624 1.000 64.78768 111 PHE A CA 1
ATOM 492 C C . PHE A 1 111 ? -3.23486 50.63693 32.81612 1.000 81.07488 111 PHE A C 1
ATOM 493 O O . PHE A 1 111 ? -3.62604 50.44800 33.97409 1.000 79.55573 111 PHE A O 1
ATOM 501 N N . ASN A 1 112 ? -4.04116 50.59103 31.75175 1.000 83.68662 112 ASN A N 1
ATOM 502 C CA . ASN A 1 112 ? -5.48783 50.41454 31.85329 1.000 95.51471 112 ASN A CA 1
ATOM 503 C C . ASN A 1 112 ? -6.10018 51.54918 32.67202 1.000 96.29438 112 ASN A C 1
ATOM 504 O O . ASN A 1 112 ? -6.33978 52.63844 32.14123 1.000 120.29389 112 ASN A O 1
ATOM 509 N N . GLN A 1 113 ? -6.35854 51.31162 33.95801 1.000 82.22656 113 GLN A N 1
ATOM 510 C CA . GLN A 1 113 ? -6.91382 52.32760 34.85470 1.000 101.12359 113 GLN A CA 1
ATOM 511 C C . GLN A 1 113 ? -8.26937 52.84094 34.37885 1.000 103.26810 113 GLN A C 1
ATOM 512 O O . GLN A 1 113 ? -9.25379 52.76009 35.11956 1.000 113.56432 113 GLN A O 1
ATOM 518 N N . THR A 1 114 ? -8.33411 53.40103 33.17426 1.000 114.92302 114 THR A N 1
ATOM 519 C CA . THR A 1 114 ? -9.60327 53.47117 32.46288 1.000 112.71862 114 THR A CA 1
ATOM 520 C C . THR A 1 114 ? -9.79467 52.13633 31.73890 1.000 115.46509 114 THR A C 1
ATOM 521 O O . THR A 1 114 ? -9.01706 51.19354 31.91250 1.000 120.56360 114 THR A O 1
ATOM 525 N N . GLY A 1 115 ? -10.82993 52.02579 30.92147 1.000 100.57324 115 GLY A N 1
ATOM 526 C CA . GLY A 1 115 ? -11.05448 50.77250 30.23608 1.000 101.03621 115 GLY A CA 1
ATOM 527 C C . GLY A 1 115 ? -10.22309 50.56170 28.99060 1.000 107.09410 115 GLY A C 1
ATOM 528 O O . GLY A 1 115 ? -10.37666 49.52931 28.32952 1.000 110.57369 115 GLY A O 1
ATOM 529 N N . SER A 1 116 ? -9.32333 51.49518 28.66501 1.000 109.24026 116 SER A N 1
ATOM 530 C CA . SER A 1 116 ? -8.68116 51.50229 27.35289 1.000 91.54862 116 SER A CA 1
ATOM 531 C C . SER A 1 116 ? -8.02048 50.17222 27.00395 1.000 94.29402 116 SER A C 1
ATOM 532 O O . SER A 1 116 ? -7.90814 49.82933 25.82131 1.000 94.51936 116 SER A O 1
ATOM 535 N N . GLY A 1 117 ? -7.57834 49.41040 28.00147 1.000 93.62278 117 GLY A N 1
ATOM 536 C CA . GLY A 1 117 ? -6.76189 48.24865 27.70288 1.000 82.82899 117 GLY A CA 1
ATOM 537 C C . GLY A 1 117 ? -5.37983 48.58223 27.18709 1.000 82.98253 117 GLY A C 1
ATOM 538 O O . GLY A 1 117 ? -4.75594 47.75429 26.51483 1.000 80.22317 117 GLY A O 1
ATOM 539 N N . TRP A 1 118 ? -4.88657 49.78265 27.47507 1.000 84.04795 118 TRP A N 1
ATOM 540 C CA . TRP A 1 118 ? -3.55424 50.20864 27.07108 1.000 80.01610 118 TRP A CA 1
ATOM 541 C C . TRP A 1 118 ? -3.11504 51.30762 28.03209 1.000 71.15253 118 TRP A C 1
ATOM 542 O O . TRP A 1 118 ? -3.79172 51.58984 29.02519 1.000 73.46876 118 TRP A O 1
ATOM 553 N N . TRP A 1 119 ? -1.98321 51.93811 27.73543 1.000 73.01673 119 TRP A N 1
ATOM 554 C CA . TRP A 1 119 ? -1.45429 52.96919 28.61764 1.000 71.01476 119 TRP A CA 1
ATOM 555 C C . TRP A 1 119 ? -2.37853 54.17802 28.68324 1.000 69.92430 119 TRP A C 1
ATOM 556 O O . TRP A 1 119 ? -3.03362 54.54709 27.70529 1.000 81.96536 119 TRP A O 1
ATOM 567 N N . ASP A 1 120 ? -2.41578 54.80152 29.85518 1.000 69.78984 120 ASP A N 1
ATOM 568 C CA . ASP A 1 120 ? -3.05096 56.10032 30.03125 1.000 72.32778 120 ASP A CA 1
ATOM 569 C C . ASP A 1 120 ? -2.03700 57.18756 29.69627 1.000 71.83973 120 ASP A C 1
ATOM 570 O O . ASP A 1 120 ? -1.01648 57.32290 30.37776 1.000 71.00626 120 ASP A O 1
ATOM 575 N N . TYR A 1 121 ? -2.30853 57.94852 28.65229 1.000 66.49650 121 TYR A N 1
ATOM 576 C CA . TYR A 1 121 ? -1.36766 58.94647 28.16998 1.000 67.55160 121 TYR A CA 1
ATOM 577 C C . TYR A 1 121 ? -1.57891 60.26254 28.88961 1.000 61.36399 121 TYR A C 1
ATOM 578 O O . TYR A 1 121 ? -2.60537 60.49456 29.52664 1.000 78.90737 121 TYR A O 1
ATOM 587 N N . PRO A 1 122 ? -0.60464 61.15577 28.82457 1.000 66.69459 122 PRO A N 1
ATOM 588 C CA . PRO A 1 122 ? -0.72668 62.42157 29.53040 1.000 64.76122 122 PRO A CA 1
ATOM 589 C C . PRO A 1 122 ? -1.76694 63.29560 28.85544 1.000 64.99182 122 PRO A C 1
ATOM 590 O O . PRO A 1 122 ? -2.13622 63.05183 27.69839 1.000 66.13350 122 PRO A O 1
ATOM 594 N N . PRO A 1 123 ? -2.27194 64.31253 29.54032 1.000 62.95459 123 PRO A N 1
ATOM 595 C CA . PRO A 1 123 ? -3.22057 65.22404 28.89798 1.000 70.39178 123 PRO A CA 1
ATOM 596 C C . PRO A 1 123 ? -2.52803 66.09265 27.86071 1.000 70.34452 123 PRO A C 1
ATOM 597 O O . PRO A 1 123 ? -1.31341 66.31307 27.89501 1.000 66.01253 123 PRO A O 1
ATOM 601 N N . GLN A 1 124 ? -3.33378 66.57862 26.91588 1.000 56.06307 124 GLN A N 1
ATOM 602 C CA . GLN A 1 124 ? -2.93131 67.63535 25.99651 1.000 57.04338 124 GLN A CA 1
ATOM 603 C C . GLN A 1 124 ? -1.69413 67.23802 25.19130 1.000 62.90556 124 GLN A C 1
ATOM 604 O O . GLN A 1 124 ? -0.72681 67.98719 25.08283 1.000 65.65697 124 GLN A O 1
ATOM 610 N N . ASN A 1 125 ? -1.74800 66.04633 24.59565 1.000 71.46184 125 ASN A N 1
ATOM 611 C CA . ASN A 1 125 ? -0.67047 65.54475 23.74444 1.000 65.43090 125 ASN A CA 1
ATOM 612 C C . ASN A 1 125 ? 0.69404 65.58790 24.44837 1.000 61.84194 125 ASN A C 1
ATOM 613 O O . ASN A 1 125 ? 1.74306 65.61720 23.79774 1.000 57.26012 125 ASN A O 1
ATOM 618 N N . GLY A 1 126 ? 0.71101 65.59249 25.77519 1.000 54.10508 126 GLY A N 1
ATOM 619 C CA . GLY A 1 126 ? 1.96067 65.41074 26.48888 1.000 66.17578 126 GLY A CA 1
ATOM 620 C C . GLY A 1 126 ? 2.84116 66.63228 26.59600 1.000 61.22289 126 GLY A C 1
ATOM 621 O O . GLY A 1 126 ? 3.97428 66.51510 27.07813 1.000 63.97434 126 GLY A O 1
ATOM 622 N N . PHE A 1 127 ? 2.37012 67.79434 26.15084 1.000 54.52304 127 PHE A N 1
ATOM 623 C CA . PHE A 1 127 ? 3.09309 69.02519 26.40583 1.000 55.59201 127 PHE A CA 1
ATOM 624 C C . PHE A 1 127 ? 3.07517 69.33671 27.89056 1.000 64.06835 127 PHE A C 1
ATOM 625 O O . PHE A 1 127 ? 2.14805 68.96557 28.61386 1.000 60.59839 127 PHE A O 1
ATOM 633 N N . SER A 1 128 ? 4.11401 70.02786 28.34598 1.000 57.70648 128 SER A N 1
ATOM 634 C CA . SER A 1 128 ? 4.08066 70.57957 29.68956 1.000 56.67161 128 SER A CA 1
ATOM 635 C C . SER A 1 128 ? 2.91855 71.55646 29.80685 1.000 61.61106 128 SER A C 1
ATOM 636 O O . SER A 1 128 ? 2.58559 72.26309 28.85321 1.000 64.46582 128 SER A O 1
ATOM 639 N N . VAL A 1 129 ? 2.29339 71.58269 30.98286 1.000 72.31196 129 VAL A N 1
ATOM 640 C CA . VAL A 1 129 ? 1.12281 72.41252 31.25487 1.000 71.17916 129 VAL A CA 1
ATOM 641 C C . VAL A 1 129 ? 1.49102 73.41492 32.34370 1.000 72.09069 129 VAL A C 1
ATOM 642 O O . VAL A 1 129 ? 1.98750 73.02730 33.40692 1.000 69.62709 129 VAL A O 1
ATOM 646 N N . ASP A 1 130 ? 1.27202 74.70081 32.07265 1.000 69.89104 130 ASP A N 1
ATOM 647 C CA . ASP A 1 130 ? 1.74874 75.72796 32.98618 1.000 73.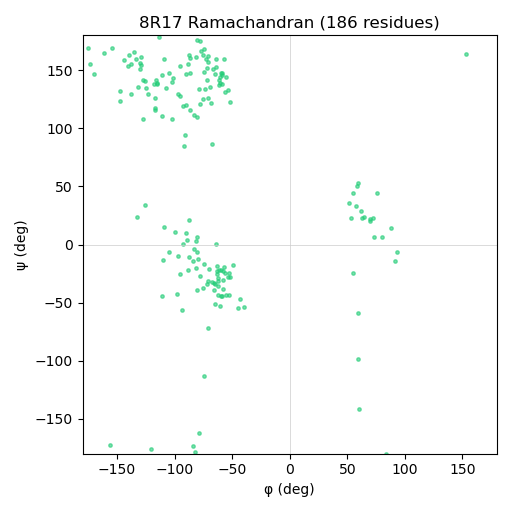88070 130 ASP A CA 1
ATOM 648 C C . ASP A 1 130 ? 0.82572 75.82965 34.19806 1.000 75.16564 130 ASP A C 1
ATOM 649 O O . ASP A 1 130 ? -0.21883 75.17887 34.27649 1.000 75.84550 130 ASP A O 1
ATOM 654 N N . ASP A 1 131 ? 1.21589 76.66496 35.16191 1.000 80.21010 131 ASP A N 1
ATOM 655 C CA . ASP A 1 131 ? 0.48242 76.72960 36.41933 1.000 80.14660 131 ASP A CA 1
ATOM 656 C C . ASP A 1 131 ? -0.95562 77.20457 36.24010 1.000 79.49422 131 ASP A C 1
ATOM 657 O O . ASP A 1 131 ? -1.78253 76.97851 37.12962 1.000 89.40086 131 ASP A O 1
ATOM 662 N N . GLU A 1 132 ? -1.27633 77.84737 35.11761 1.000 87.76810 132 GLU A N 1
ATOM 663 C CA . GLU A 1 132 ? -2.63115 78.30306 34.83688 1.000 74.19318 132 GLU A CA 1
ATOM 664 C C . GLU A 1 132 ? -3.39139 77.36559 33.90518 1.000 89.21040 132 GLU A C 1
ATOM 665 O O . GLU A 1 132 ? -4.45443 77.74296 33.40357 1.000 78.99500 132 GLU A O 1
ATOM 671 N N . GLY A 1 133 ? -2.86026 76.17067 33.63972 1.000 89.86222 133 GLY A N 1
ATOM 672 C CA . GLY A 1 133 ? -3.56529 75.15026 32.88291 1.000 61.00145 133 GLY A CA 1
ATOM 673 C C . GLY A 1 133 ? -3.40849 75.18634 31.37653 1.000 68.60658 133 GLY A C 1
ATOM 674 O O . GLY A 1 133 ? -4.17603 74.50998 30.67955 1.000 78.69179 133 GLY A O 1
ATOM 675 N N . ASN A 1 134 ? -2.44671 75.93617 30.84451 1.000 61.81040 134 ASN A N 1
ATOM 676 C CA . ASN A 1 134 ? -2.25271 76.03664 29.40447 1.000 72.32577 134 ASN A CA 1
ATOM 677 C C . ASN A 1 134 ? -0.90947 75.43975 29.00889 1.000 68.72540 134 ASN A C 1
ATOM 678 O O . ASN A 1 134 ? 0.09813 75.64683 29.69082 1.000 70.43192 134 ASN A O 1
ATOM 683 N N . ILE A 1 135 ? -0.89377 74.70234 27.89812 1.000 56.70430 135 ILE A N 1
ATOM 684 C CA . ILE A 1 135 ? 0.34305 74.07259 27.48095 1.000 62.46009 135 ILE A CA 1
ATOM 685 C C . ILE A 1 135 ? 1.40703 75.13544 27.26056 1.000 63.72934 135 ILE A C 1
ATOM 686 O O . ILE A 1 135 ? 1.12588 76.26218 26.83409 1.000 66.19683 135 ILE A O 1
ATOM 691 N N . ILE A 1 136 ? 2.65034 74.76168 27.53795 1.000 56.99252 136 ILE A N 1
ATOM 692 C CA . ILE A 1 136 ? 3.80456 75.61233 27.25970 1.000 61.63779 136 ILE A CA 1
ATOM 693 C C . ILE A 1 136 ? 4.26755 75.22749 25.84944 1.000 62.96829 136 ILE A C 1
ATOM 694 O O . ILE A 1 136 ? 5.02239 74.27494 25.65423 1.000 73.73107 136 ILE A O 1
ATOM 699 N N . ALA A 1 137 ? 3.78456 75.96627 24.85838 1.000 60.86566 137 ALA A N 1
ATOM 700 C CA . ALA A 1 137 ? 4.00754 75.60384 23.46478 1.000 63.82564 137 ALA A CA 1
ATOM 701 C C . ALA A 1 137 ? 3.55430 76.75884 22.58961 1.000 63.81745 137 ALA A C 1
ATOM 702 O O . ALA A 1 137 ? 2.61800 77.47445 22.94783 1.000 65.11114 137 ALA A O 1
ATOM 704 N N . ALA A 1 138 ? 4.24223 76.95271 21.46699 1.000 68.24751 138 ALA A N 1
ATOM 705 C CA . ALA A 1 138 ? 3.87662 77.98047 20.50529 1.000 68.43461 138 ALA A CA 1
ATOM 706 C C . ALA A 1 138 ? 4.38280 77.56529 19.13249 1.000 73.44160 138 ALA A C 1
ATOM 707 O O . ALA A 1 138 ? 5.14484 76.60620 18.99214 1.000 66.55475 138 ALA A O 1
ATOM 709 N N . ASN A 1 139 ? 3.93754 78.29343 18.11312 1.000 65.71526 139 ASN A N 1
ATOM 710 C CA . ASN A 1 139 ? 4.38127 78.04651 16.74961 1.000 68.10055 139 ASN A CA 1
ATOM 711 C C . ASN A 1 139 ? 5.84669 78.43169 16.61027 1.000 64.23494 139 ASN A C 1
ATOM 712 O O . ASN A 1 139 ? 6.22387 79.58019 16.86455 1.000 69.68464 139 ASN A O 1
ATOM 717 N N . LEU A 1 140 ? 6.66946 77.46968 16.21095 1.000 66.92808 140 LEU A N 1
ATOM 718 C CA . LEU A 1 140 ? 8.09290 77.67464 16.00880 1.000 66.06214 140 LEU A CA 1
ATOM 719 C C . LEU A 1 140 ? 8.44709 77.25707 14.59201 1.000 61.99034 140 LEU A C 1
ATOM 720 O O . LEU A 1 140 ? 8.01429 76.20229 14.12001 1.000 72.63546 140 LEU A O 1
ATOM 725 N N . THR A 1 141 ? 9.22783 78.08197 13.90789 1.000 67.03000 141 THR A N 1
ATOM 726 C CA . THR A 1 141 ? 9.63923 77.79469 12.54179 1.000 65.86200 141 THR A CA 1
ATOM 727 C C . THR A 1 141 ? 10.97080 77.05796 12.56138 1.000 63.48291 141 THR A C 1
ATOM 728 O O . THR A 1 141 ? 11.97419 77.59224 13.04504 1.000 66.23895 141 THR A O 1
ATOM 732 N N . LEU A 1 142 ? 10.97776 75.84283 12.02183 1.000 60.54186 142 LEU A N 1
ATOM 733 C CA . LEU A 1 142 ? 12.19051 75.03870 11.94305 1.000 73.06112 142 LEU A CA 1
ATOM 734 C C . LEU A 1 142 ? 13.07671 75.52867 10.79596 1.000 70.42451 142 LEU A C 1
ATOM 735 O O . LEU A 1 142 ? 12.65078 75.54261 9.63641 1.000 70.32002 142 LEU A O 1
ATOM 740 N N . GLN A 1 143 ? 14.30464 75.93458 11.11776 1.000 73.91595 143 GLN A N 1
ATOM 741 C CA . GLN A 1 143 ? 15.22384 76.41417 10.09300 1.000 76.20648 143 GLN A CA 1
ATOM 742 C C . GLN A 1 143 ? 15.71613 75.26203 9.22104 1.000 82.37537 143 GLN A C 1
ATOM 743 O O . GLN A 1 143 ? 15.79531 74.10837 9.65575 1.000 75.29198 143 GLN A O 1
ATOM 749 N N . THR A 1 144 ? 16.05362 75.58881 7.97429 1.000 92.10974 144 THR A N 1
ATOM 750 C CA . THR A 1 144 ? 16.61090 74.59193 7.07122 1.000 84.92523 144 THR A CA 1
ATOM 751 C C . THR A 1 144 ? 17.90723 74.03836 7.64366 1.000 69.76511 144 THR A C 1
ATOM 752 O O . THR A 1 144 ? 18.72984 74.77770 8.19240 1.000 84.40575 144 THR A O 1
ATOM 756 N N . GLY A 1 145 ? 18.08691 72.72609 7.51325 1.000 82.07285 145 GLY A N 1
ATOM 757 C CA . GLY A 1 145 ? 19.24129 72.04570 8.05932 1.000 68.43941 145 GLY A CA 1
ATOM 758 C C . GLY A 1 145 ? 19.02909 71.47522 9.44166 1.000 75.65734 145 GLY A C 1
ATOM 759 O O . GLY A 1 145 ? 19.91749 70.78240 9.95401 1.000 88.35101 145 GLY A O 1
ATOM 760 N N . THR A 1 146 ? 17.88609 71.75432 10.06098 1.000 91.86079 146 THR A N 1
ATOM 761 C CA . THR A 1 146 ? 17.57963 71.19141 11.36620 1.000 66.70669 146 THR A CA 1
ATOM 762 C C . THR A 1 146 ? 17.34232 69.69710 11.23684 1.000 61.10977 146 THR A C 1
ATOM 763 O O . THR A 1 146 ? 16.65264 69.24589 10.31734 1.000 76.93793 146 THR A O 1
ATOM 767 N N . PHE A 1 147 ? 17.91450 68.92779 12.15751 1.000 64.52295 147 PHE A N 1
ATOM 768 C CA . PHE A 1 147 ? 17.64531 67.50298 12.22741 1.000 68.81078 147 PHE A CA 1
ATOM 769 C C . PHE A 1 147 ? 16.54438 67.23882 13.24120 1.000 67.49937 147 PHE A C 1
ATOM 770 O O . PHE A 1 147 ? 16.61115 67.69959 14.38320 1.000 70.37664 147 PHE A O 1
ATOM 778 N N . VAL A 1 148 ? 15.52664 66.50630 12.80974 1.000 64.06860 148 VAL A N 1
ATOM 779 C CA . VAL A 1 148 ? 14.44212 66.08039 13.67796 1.000 66.81016 148 VAL A CA 1
ATOM 780 C C . VAL A 1 148 ? 14.30111 64.58994 13.45764 1.000 73.40205 148 VAL A C 1
ATOM 781 O O . VAL A 1 148 ? 14.79541 64.04184 12.47285 1.000 80.91816 148 VAL A O 1
ATOM 785 N N . ASP A 1 149 ? 13.64566 63.92122 14.39313 1.000 65.22695 149 ASP A N 1
ATOM 786 C CA . ASP A 1 149 ? 13.42775 62.49601 14.22822 1.000 75.50569 149 ASP A CA 1
ATOM 787 C C . ASP A 1 149 ? 12.02903 62.14730 14.69183 1.000 77.25847 149 ASP A C 1
ATOM 788 O O . ASP A 1 149 ? 11.36516 62.90867 15.40020 1.000 79.45564 149 ASP A O 1
ATOM 793 N N . ARG A 1 150 ? 11.58576 60.97296 14.28275 1.000 81.75342 150 ARG A N 1
ATOM 794 C CA . ARG A 1 150 ? 10.28808 60.49484 14.70970 1.000 89.48233 150 ARG A CA 1
ATOM 795 C C . ARG A 1 150 ? 10.39036 59.02399 15.06272 1.000 77.82685 150 ARG A C 1
ATOM 796 O O . ARG A 1 150 ? 10.91393 58.22557 14.27779 1.000 76.95693 150 ARG A O 1
ATOM 804 N N . PHE A 1 151 ? 9.89629 58.67308 16.24502 1.000 76.84581 151 PHE A N 1
ATOM 805 C CA . PHE A 1 151 ? 9.71272 57.27038 16.59561 1.000 76.20716 151 PHE A CA 1
ATOM 806 C C . PHE A 1 151 ? 8.29234 56.86818 16.19110 1.000 85.38452 151 PHE A C 1
ATOM 807 O O . PHE A 1 151 ? 7.34623 56.87933 16.98523 1.000 59.77357 151 PHE A O 1
ATOM 815 N N . GLY A 1 152 ? 8.14944 56.50499 14.92608 1.000 79.25739 152 GLY A N 1
ATOM 816 C CA . GLY A 1 152 ? 6.85150 56.16172 14.37487 1.000 82.55990 152 GLY A CA 1
ATOM 817 C C . GLY A 1 152 ? 6.81033 56.41732 12.88252 1.000 83.65798 152 GLY A C 1
ATOM 818 O O . GLY A 1 152 ? 7.64522 57.12096 12.31743 1.000 92.70209 152 GLY A O 1
ATOM 819 N N . SER A 1 153 ? 5.80144 55.83258 12.24746 1.000 81.82224 153 SER A N 1
ATOM 820 C CA . SER A 1 153 ? 5.69886 55.89024 10.79663 1.000 89.70572 153 SER A CA 1
ATOM 821 C C . SER A 1 153 ? 5.22437 57.26902 10.33239 1.000 73.66420 153 SER A C 1
ATOM 822 O O . SER A 1 153 ? 4.68806 58.06463 11.10443 1.000 78.04895 153 SER A O 1
ATOM 825 N N . GLU A 1 154 ? 5.43002 57.54043 9.03967 1.000 80.80538 154 GLU A N 1
ATOM 826 C CA . GLU A 1 154 ? 5.21105 58.86496 8.46249 1.000 78.78591 154 GLU A CA 1
ATOM 827 C C . GLU A 1 154 ? 3.75291 59.32234 8.51914 1.000 90.33779 154 GLU A C 1
ATOM 828 O O . GLU A 1 154 ? 3.42743 60.42067 8.05079 1.000 78.30984 154 GLU A O 1
ATOM 834 N N . TYR A 1 155 ? 2.87054 58.48870 9.08281 1.000 88.70644 155 TYR A N 1
ATOM 835 C CA . TYR A 1 155 ? 1.45823 58.84598 9.21508 1.000 88.81216 155 TYR A CA 1
ATOM 836 C C . TYR A 1 155 ? 1.23232 59.91409 10.27778 1.000 97.89119 155 TYR A C 1
ATOM 837 O O . TYR A 1 155 ? 0.31484 60.73269 10.14537 1.000 95.40026 155 TYR A O 1
ATOM 846 N N . GLY A 1 156 ? 2.03244 59.89768 11.35413 1.000 107.95897 156 GLY A N 1
ATOM 847 C CA . GLY A 1 156 ? 1.77988 60.74317 12.50032 1.000 87.64293 156 GLY A CA 1
ATOM 848 C C . GLY A 1 156 ? 2.27349 62.15889 12.30868 1.000 81.84299 156 GLY A C 1
ATOM 849 O O . GLY A 1 156 ? 2.89730 62.50911 11.30499 1.000 78.11669 156 GLY A O 1
ATOM 850 N N . SER A 1 157 ? 1.99119 62.99159 13.30913 1.000 78.00506 157 SER A N 1
ATOM 851 C CA . SER A 1 157 ? 2.27071 64.41825 13.21874 1.000 77.08875 157 SER A CA 1
ATOM 852 C C . SER A 1 157 ? 3.13067 64.90086 14.38310 1.000 76.12029 157 SER A C 1
ATOM 853 O O . SER A 1 157 ? 2.99416 66.04018 14.84049 1.000 78.87870 157 SER A O 1
ATOM 856 N N . PHE A 1 158 ? 4.03506 64.05221 14.86465 1.000 66.85902 158 PHE A N 1
ATOM 857 C CA . PHE A 1 158 ? 4.88952 64.41253 15.98579 1.000 66.31067 158 PHE A CA 1
ATOM 858 C C . PHE A 1 158 ? 6.34150 64.08229 15.69114 1.000 70.14642 158 PHE A C 1
ATOM 859 O O . PHE A 1 158 ? 6.65395 62.99859 15.18306 1.000 63.19452 158 PHE A O 1
ATOM 867 N N . LEU A 1 159 ? 7.21511 65.03002 16.01871 1.000 66.37719 159 LEU A N 1
ATOM 868 C CA . LEU A 1 159 ? 8.64347 64.96463 15.76985 1.000 68.38011 159 LEU A CA 1
ATOM 869 C C . LEU A 1 159 ? 9.37976 65.41653 17.02299 1.000 62.35231 159 LEU A C 1
ATOM 870 O O . LEU A 1 159 ? 8.79464 66.01405 17.93087 1.000 63.59251 159 LEU A O 1
ATOM 875 N N . ALA A 1 160 ? 10.67784 65.13685 17.06461 1.000 66.56384 160 ALA A N 1
ATOM 876 C CA . ALA A 1 160 ? 11.53051 65.52683 18.17746 1.000 53.73286 160 ALA A CA 1
ATOM 877 C C . ALA A 1 160 ? 12.85668 66.03950 17.63874 1.000 65.86893 160 ALA A C 1
ATOM 878 O O . ALA A 1 160 ? 13.25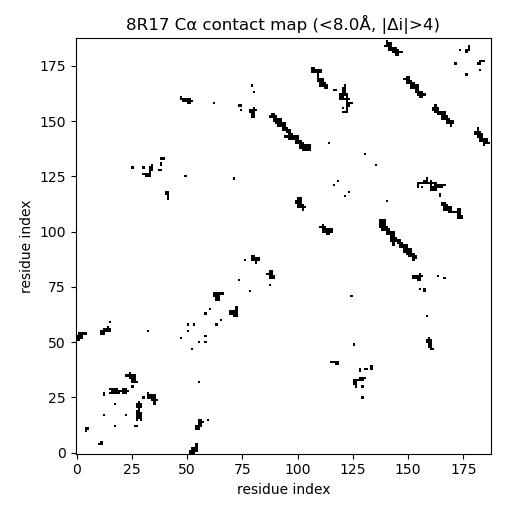658 65.67098 16.52946 1.000 69.35560 160 ALA A O 1
ATOM 880 N N . PRO A 1 161 ? 13.55300 66.88379 18.39724 1.000 73.01182 161 PRO A N 1
ATOM 881 C CA . PRO A 1 161 ? 14.94477 67.18957 18.04504 1.000 57.30163 161 PRO A CA 1
ATOM 882 C C . PRO A 1 161 ? 15.73159 65.89677 17.90949 1.000 60.80341 161 PRO A C 1
ATOM 883 O O . PRO A 1 161 ? 15.64651 65.00819 18.75850 1.000 61.20472 161 PRO A O 1
ATOM 887 N N . ALA A 1 162 ? 16.49333 65.78660 16.82374 1.000 65.79106 162 ALA A N 1
ATOM 888 C CA . ALA A 1 162 ? 17.13877 64.52179 16.50268 1.000 69.47581 162 ALA A CA 1
ATOM 889 C C . ALA A 1 162 ? 18.02029 64.04084 17.65221 1.000 65.76012 162 ALA A C 1
ATOM 890 O O . ALA A 1 162 ? 18.80209 64.80849 18.22246 1.000 76.88526 162 ALA A O 1
ATOM 892 N N . ALA A 1 163 ? 17.85197 62.76899 18.01588 1.000 69.65050 163 ALA A N 1
ATOM 893 C CA . ALA A 1 163 ? 18.68444 62.07380 18.98877 1.000 79.05256 163 ALA A CA 1
ATOM 894 C C . ALA A 1 163 ? 18.48628 62.58115 20.41091 1.000 83.20515 163 ALA A C 1
ATOM 895 O O . ALA A 1 163 ? 19.33573 62.35984 21.27846 1.000 87.72714 163 ALA A O 1
ATOM 897 N N . ALA A 1 164 ? 17.37665 63.24496 20.68938 1.000 80.51089 164 ALA A N 1
ATOM 898 C CA . ALA A 1 164 ? 17.04437 63.49881 22.07190 1.000 73.36921 164 ALA A CA 1
ATOM 899 C C . ALA A 1 164 ? 16.91052 62.16958 22.80553 1.000 72.71180 164 ALA A C 1
ATOM 900 O O . ALA A 1 164 ? 16.48375 61.17277 22.22201 1.000 74.89906 164 ALA A O 1
ATOM 902 N N . PRO A 1 165 ? 17.25512 62.13268 24.09083 1.000 66.03986 165 PRO A N 1
ATOM 903 C CA . PRO A 1 165 ? 17.28430 60.84790 24.80278 1.000 80.08520 165 PRO A CA 1
ATOM 904 C C . PRO A 1 165 ? 15.89595 60.28464 25.07612 1.000 75.84944 165 PRO A C 1
ATOM 905 O O . PRO A 1 165 ? 14.96391 61.00807 25.42858 1.000 80.36888 165 PRO A O 1
ATOM 909 N N . TYR A 1 166 ? 15.78606 58.96227 24.95254 1.000 69.42667 166 TYR A N 1
ATOM 910 C CA . TYR A 1 166 ? 14.54391 58.24233 25.20392 1.000 69.18519 166 TYR A CA 1
ATOM 911 C C . TYR A 1 166 ? 13.83270 58.73773 26.45815 1.000 68.87893 166 TYR A C 1
ATOM 912 O O . TYR A 1 166 ? 12.62069 58.98637 26.44244 1.000 64.75074 166 TYR A O 1
ATOM 921 N N . LEU A 1 167 ? 14.58033 58.88521 27.55039 1.000 66.20114 167 LEU A N 1
ATOM 922 C CA . LEU A 1 167 ? 13.97767 59.28270 28.81493 1.000 63.69733 167 LEU A CA 1
ATOM 923 C C . LEU A 1 167 ? 13.31982 60.65200 28.74038 1.000 57.25186 167 LEU A C 1
ATOM 924 O O . LEU A 1 167 ? 12.46601 60.96581 29.57849 1.000 59.85414 167 LEU A O 1
ATOM 929 N N . GLN A 1 168 ? 13.71724 61.48175 27.78233 1.000 57.16417 168 GLN A N 1
ATOM 930 C CA . GLN A 1 168 ? 13.13743 62.80714 27.69693 1.000 65.11473 168 GLN A CA 1
ATOM 931 C C . GLN A 1 168 ? 11.82507 62.81027 26.93162 1.000 61.44976 168 GLN A C 1
ATOM 932 O O . GLN A 1 168 ? 11.07250 63.78197 27.03408 1.000 56.78999 168 GLN A O 1
ATOM 938 N N . ARG A 1 169 ? 11.51231 61.73332 26.21052 1.000 47.90571 169 ARG A N 1
ATOM 939 C CA . ARG A 1 169 ? 10.29106 61.68007 25.41642 1.000 51.63720 169 ARG A CA 1
ATOM 940 C C . ARG A 1 169 ? 9.08263 61.18354 26.20218 1.000 59.88809 169 ARG A C 1
ATOM 941 O O . ARG A 1 169 ? 7.95248 61.29356 25.71593 1.000 53.31476 169 ARG A O 1
ATOM 949 N N . SER A 1 170 ? 9.27831 60.65620 27.40451 1.000 54.48438 170 SER A N 1
ATOM 950 C CA . SER A 1 170 ? 8.15971 60.17204 28.21094 1.000 62.19294 170 SER A CA 1
ATOM 951 C C . SER A 1 170 ? 7.31949 59.14715 27.45181 1.000 57.13148 170 SER A C 1
ATOM 952 O O . SER A 1 170 ? 6.09165 59.17511 27.48627 1.000 60.08418 170 SER A O 1
ATOM 955 N N . LEU A 1 171 ? 7.95315 58.26378 26.80895 1.000 54.94600 171 LEU A N 1
ATOM 956 C CA . LEU A 1 171 ? 7.34709 57.11276 26.15334 1.000 54.91014 171 LEU A CA 1
ATOM 957 C C . LEU A 1 171 ? 7.26789 55.91944 27.11064 1.000 61.32033 171 LEU A C 1
ATOM 958 O O . LEU A 1 171 ? 8.13647 55.74796 27.96630 1.000 61.68643 171 LEU A O 1
ATOM 963 N N . PRO A 1 172 ? 6.24781 55.06984 27.00900 1.000 63.57201 172 PRO A N 1
ATOM 964 C CA . PRO A 1 172 ? 6.15277 53.90650 27.91165 1.000 59.95549 172 PRO A CA 1
ATOM 965 C C . PRO A 1 172 ? 7.17687 52.84826 27.54649 1.000 64.44387 172 PRO A C 1
ATOM 966 O O . PRO A 1 172 ? 7.67436 52.81510 26.41127 1.000 65.00264 172 PRO A O 1
ATOM 970 N N . PRO A 1 173 ? 7.50984 51.94836 28.47749 1.000 61.07046 173 PRO A N 1
ATOM 971 C CA . PRO A 1 173 ? 8.65989 51.05896 28.25294 1.000 58.49425 173 PRO A CA 1
ATOM 972 C C . PRO A 1 173 ? 8.43506 50.02177 27.17119 1.000 72.44378 173 PRO A C 1
ATOM 973 O O . PRO A 1 173 ? 9.42230 49.50593 26.62444 1.000 64.41702 173 PRO A O 1
ATOM 977 N N . SER A 1 174 ? 7.18105 49.70176 26.83609 1.000 64.90175 174 SER A N 1
ATOM 978 C CA . SER A 1 174 ? 6.92805 48.73191 25.77377 1.000 73.05625 174 SER A CA 1
ATOM 979 C C . SER A 1 174 ? 7.56932 49.14337 24.45690 1.000 67.69176 174 SER A C 1
ATOM 980 O O . SER A 1 174 ? 7.77850 48.28860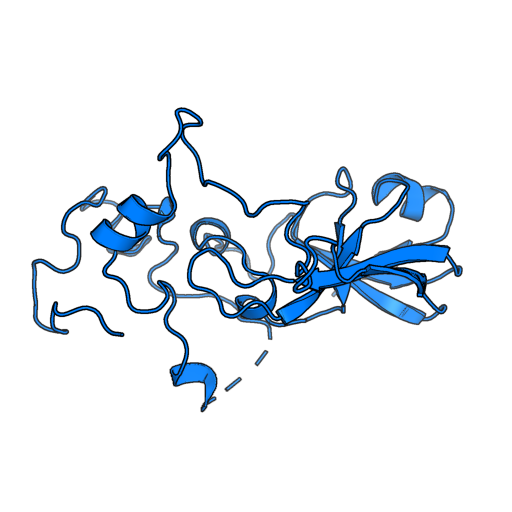 23.58742 1.000 75.65953 174 SER A O 1
ATOM 983 N N . ASN A 1 175 ? 7.90434 50.42369 24.29565 1.000 66.37323 175 ASN A N 1
ATOM 984 C CA . ASN A 1 175 ? 8.49275 50.88930 23.04800 1.000 77.99811 175 ASN A CA 1
ATOM 985 C C . ASN A 1 175 ? 9.98278 50.59782 22.94150 1.000 87.64149 175 ASN A C 1
ATOM 986 O O . ASN A 1 175 ? 10.56811 50.84018 21.88066 1.000 90.01162 175 ASN A O 1
ATOM 991 N N . LEU A 1 176 ? 10.61155 50.08765 24.00099 1.000 91.56389 176 LEU A N 1
ATOM 992 C CA . LEU A 1 176 ? 11.98852 49.62405 23.88943 1.000 83.47807 176 LEU A CA 1
ATOM 993 C C . LEU A 1 176 ? 12.08164 48.20786 23.33414 1.000 79.96682 176 LEU A C 1
ATOM 994 O O . LEU A 1 176 ? 13.19188 47.71396 23.10894 1.000 87.69483 176 LEU A O 1
ATOM 999 N N . ASN A 1 177 ? 10.94743 47.54902 23.10641 1.000 87.12787 177 ASN A N 1
ATOM 1000 C CA . ASN A 1 177 ? 10.94222 46.19311 22.57657 1.000 88.03142 177 ASN A CA 1
ATOM 1001 C C . ASN A 1 177 ? 11.44831 46.18864 21.14083 1.000 107.45895 177 ASN A C 1
ATOM 1002 O O . ASN A 1 177 ? 10.66026 46.28295 20.19345 1.000 121.04201 177 ASN A O 1
ATOM 1007 N N . GLY A 1 178 ? 12.76587 46.09320 20.97565 1.000 116.40749 178 GLY A N 1
ATOM 1008 C CA . GLY A 1 178 ? 13.37016 46.12172 19.65961 1.000 117.33845 178 GLY A CA 1
ATOM 1009 C C . GLY A 1 178 ? 14.62818 45.28504 19.55466 1.000 130.34777 178 GLY A C 1
ATOM 1010 O O . GLY A 1 178 ? 15.51943 45.36339 20.40713 1.000 119.98886 178 GLY A O 1
ATOM 1011 N N . ASP A 1 179 ? 14.70067 44.46663 18.50731 1.000 134.57533 179 ASP A N 1
ATOM 1012 C CA . ASP A 1 179 ? 15.87250 43.65112 18.21503 1.000 130.59616 179 ASP A CA 1
ATOM 1013 C C . ASP A 1 179 ? 16.77473 44.27832 17.16744 1.000 119.57534 179 ASP A C 1
ATOM 1014 O O . ASP A 1 179 ? 17.99889 44.25961 17.32209 1.000 123.23702 179 ASP A O 1
ATOM 1019 N N . ALA A 1 180 ? 16.19712 44.82793 16.10281 1.000 121.66490 180 ALA A N 1
ATOM 1020 C CA . ALA A 1 180 ? 16.99346 45.53248 15.11024 1.000 124.54762 180 ALA A CA 1
ATOM 1021 C C . ALA A 1 180 ? 17.74431 46.68843 15.76037 1.000 132.17337 180 ALA A C 1
ATOM 1022 O O . ALA A 1 180 ? 17.25402 47.32214 16.70088 1.000 127.08065 180 ALA A O 1
ATOM 1024 N N . LYS A 1 181 ? 18.95363 46.95035 15.26036 1.000 124.03961 181 LYS A N 1
ATOM 1025 C CA . LYS A 1 181 ? 19.74361 48.07620 15.74204 1.000 133.19619 181 LYS A CA 1
ATOM 1026 C C . LYS A 1 181 ? 18.88036 49.32763 15.86972 1.000 134.31731 181 LYS A C 1
ATOM 1027 O O . LYS A 1 181 ? 18.79127 49.93829 16.94248 1.000 122.26011 181 LYS A O 1
ATOM 1033 N N . PHE A 1 182 ? 18.21847 49.70337 14.77768 1.000 136.21583 182 PHE A N 1
ATOM 1034 C CA . PHE A 1 182 ? 17.30210 50.82713 14.74968 1.000 128.73333 182 PHE A CA 1
ATOM 1035 C C . PHE A 1 182 ? 15.92667 50.35863 14.28366 1.000 116.38958 182 PHE A C 1
ATOM 1036 O O . PHE A 1 182 ? 15.82580 49.68313 13.24850 1.000 111.51807 182 PHE A O 1
ATOM 1044 N N . PRO A 1 183 ? 14.85688 50.68306 15.01384 1.000 103.56259 183 PRO A N 1
ATOM 1045 C CA . PRO A 1 183 ? 13.53352 50.13458 14.68568 1.000 94.41418 183 PRO A CA 1
ATOM 1046 C C . PRO A 1 183 ? 13.09861 50.45993 13.26206 1.000 98.17741 183 PRO A C 1
ATOM 1047 O O . PRO A 1 183 ? 13.58528 51.39918 12.62800 1.000 106.01458 183 PRO A O 1
ATOM 1051 N N . TRP A 1 184 ? 12.14628 49.65912 12.76411 1.000 82.45320 184 TRP A N 1
ATOM 1052 C CA . TRP A 1 184 ? 11.66607 49.82539 11.39206 1.000 98.08803 184 TRP A CA 1
ATOM 1053 C C . TRP A 1 184 ? 11.01952 51.18454 11.17721 1.000 98.74220 184 TRP A C 1
ATOM 1054 O O . TRP A 1 184 ? 11.08260 51.73198 10.06968 1.000 91.30521 184 TRP A O 1
ATOM 1065 N N . ASN A 1 185 ? 10.39067 51.73516 12.21581 1.000 102.80987 185 ASN A N 1
ATOM 1066 C CA . ASN A 1 185 ? 9.63776 52.97726 12.12724 1.000 87.05674 185 ASN A CA 1
ATOM 1067 C C . ASN A 1 185 ? 10.43058 54.19798 12.58052 1.000 79.49319 185 ASN A C 1
ATOM 1068 O O . ASN A 1 185 ? 9.95709 55.32204 12.39342 1.000 77.57991 185 ASN A O 1
ATOM 1073 N N . TYR A 1 186 ? 11.60919 54.01550 13.17733 1.000 84.08992 186 TYR A N 1
ATOM 1074 C CA . TYR A 1 186 ? 12.41257 55.16112 13.58553 1.000 70.00848 186 TYR A CA 1
ATOM 1075 C C . TYR A 1 186 ? 12.99234 55.85321 12.36324 1.000 74.84932 186 TYR A C 1
ATOM 1076 O O . TYR A 1 186 ? 13.64114 55.21883 11.52773 1.000 88.20681 186 TYR A O 1
ATOM 1085 N N . HIS A 1 187 ? 12.74985 57.15673 12.25135 1.000 72.05882 187 HIS A N 1
ATOM 1086 C CA . HIS A 1 187 ? 13.19595 57.91743 11.09770 1.000 80.56570 187 HIS A CA 1
ATOM 1087 C C . HIS A 1 187 ? 13.91794 59.17152 11.55920 1.000 83.86703 187 HIS A C 1
ATOM 1088 O O . HIS A 1 187 ? 13.62876 59.71740 12.62642 1.000 68.16034 187 HIS A O 1
ATOM 1095 N N . VAL A 1 188 ? 14.85839 59.62242 10.73695 1.000 70.59447 188 VAL A N 1
ATOM 1096 C CA . VAL A 1 188 ? 15.57494 60.86884 10.95893 1.000 60.04429 188 VAL A CA 1
ATOM 1097 C C . VAL A 1 188 ? 15.46069 61.69868 9.69511 1.000 68.21742 188 VAL A C 1
ATOM 1098 O O . VAL A 1 188 ? 15.50046 61.15833 8.58546 1.000 91.32386 188 VAL A O 1
ATOM 1102 N N . TYR A 1 189 ? 15.30793 63.00913 9.86129 1.000 72.12359 189 TYR A N 1
ATOM 1103 C CA . TYR A 1 189 ? 15.05085 63.91247 8.75360 1.000 61.34853 189 TYR A CA 1
ATOM 1104 C C . TYR A 1 189 ? 15.83274 65.18797 8.96228 1.000 68.29423 189 TYR A C 1
ATOM 1105 O O . TYR A 1 189 ? 16.14334 65.58051 10.09058 1.000 84.25639 189 TYR A O 1
ATOM 1114 N N . SER A 1 190 ? 16.13102 65.83658 7.85063 1.000 65.83853 190 SER A N 1
ATOM 1115 C CA . SER A 1 190 ? 16.62663 67.19818 7.84986 1.000 73.42095 190 SER A CA 1
ATOM 1116 C C . SER A 1 190 ? 15.55657 68.11113 7.27036 1.000 70.12378 190 SER A C 1
ATOM 1117 O O . SER A 1 190 ? 14.79339 67.72061 6.38229 1.000 80.12798 190 SER A O 1
ATOM 1120 N N . VAL A 1 191 ? 15.49544 69.32859 7.79877 1.000 74.04985 191 VAL A N 1
ATOM 1121 C CA . VAL A 1 191 ? 14.54942 70.32808 7.31983 1.000 89.48010 191 VAL A CA 1
ATOM 1122 C C . VAL A 1 191 ? 15.13160 70.96144 6.06042 1.000 91.08485 191 VAL A C 1
ATOM 1123 O O . VAL A 1 191 ? 16.11377 71.70571 6.12267 1.000 83.54864 191 VAL A O 1
ATOM 1127 N N . ILE A 1 192 ? 14.52695 70.66097 4.91071 1.000 83.20685 192 ILE A N 1
ATOM 1128 C CA . ILE A 1 192 ? 14.98957 71.22578 3.64698 1.000 89.20538 192 ILE A CA 1
ATOM 1129 C C . ILE A 1 192 ? 14.34277 72.56914 3.33507 1.000 84.14745 192 ILE A C 1
ATOM 1130 O O . ILE A 1 192 ? 14.90997 73.35554 2.56098 1.000 95.38170 192 ILE A O 1
ATOM 1135 N N . LYS A 1 193 ? 13.18074 72.85843 3.92236 1.000 96.59863 193 LYS A N 1
ATOM 1136 C CA . LYS A 1 193 ? 12.40265 74.02918 3.60269 1.000 98.62222 193 LYS A CA 1
ATOM 1137 C C . LYS A 1 193 ? 11.68033 74.47641 4.86920 1.000 88.09368 193 LYS A C 1
ATOM 1138 O O . LYS A 1 193 ? 10.94823 73.67293 5.46509 1.000 84.87318 193 LYS A O 1
ATOM 1144 N N . PRO A 1 194 ? 11.86875 75.72235 5.30083 1.000 81.85706 194 PRO A N 1
ATOM 1145 C CA . PRO A 1 194 ? 11.33056 76.15605 6.59812 1.000 65.35075 194 PRO A CA 1
ATOM 1146 C C . PRO A 1 194 ? 9.82998 75.93343 6.72560 1.000 81.22139 194 PRO A C 1
ATOM 1147 O O . PRO A 1 194 ? 9.07494 76.09494 5.76526 1.000 84.93127 194 PRO A O 1
ATOM 1151 N N . PHE A 1 195 ? 9.39753 75.57540 7.93735 1.000 81.78446 195 PHE A N 1
ATOM 1152 C CA . PHE A 1 195 ? 7.97539 75.47955 8.23996 1.000 72.18534 195 PHE A CA 1
ATOM 1153 C C . PHE A 1 195 ? 7.76228 75.51797 9.74825 1.000 86.64543 195 PHE A C 1
ATOM 1154 O O . PHE A 1 195 ? 8.69650 75.33479 10.53428 1.000 83.91150 195 PHE A O 1
ATOM 1162 N N . ALA A 1 196 ? 6.51013 75.76122 10.13604 1.000 67.61244 196 ALA A N 1
ATOM 1163 C CA . ALA A 1 196 ? 6.13865 76.01850 11.52114 1.000 70.60282 196 ALA A CA 1
ATOM 1164 C C . ALA A 1 196 ? 5.51878 74.78208 12.16395 1.000 69.03411 196 ALA A C 1
ATOM 1165 O O . ALA A 1 196 ? 4.78819 74.02129 11.51815 1.000 72.04845 196 ALA A O 1
ATOM 1167 N N . VAL A 1 197 ? 5.82990 74.58327 13.44350 1.000 68.56575 197 VAL A N 1
ATOM 1168 C CA . VAL A 1 197 ? 5.28517 73.49327 14.23996 1.000 64.01658 197 VAL A CA 1
ATOM 1169 C C . VAL A 1 197 ? 4.84494 74.06415 15.57339 1.000 59.97909 197 VAL A C 1
ATOM 1170 O O . VAL A 1 197 ? 5.28074 75.13745 15.99388 1.000 62.43828 197 VAL A O 1
ATOM 1174 N N . LEU A 1 198 ? 3.96903 73.33317 16.24468 1.000 60.53852 198 LEU A N 1
ATOM 1175 C CA . LEU A 1 198 ? 3.67295 73.65174 17.63124 1.000 67.04634 198 LEU A CA 1
ATOM 1176 C C . LEU A 1 198 ? 4.75623 73.00501 18.48428 1.000 72.48600 198 LEU A C 1
ATOM 1177 O O . LEU A 1 198 ? 4.82893 71.78008 18.57196 1.000 56.98613 198 LEU A O 1
ATOM 1182 N N . ALA A 1 199 ? 5.60934 73.80993 19.10391 1.000 56.79979 199 ALA A N 1
ATOM 1183 C CA . ALA A 1 199 ? 6.79044 73.30937 19.79353 1.000 57.00675 199 ALA A CA 1
ATOM 1184 C C . ALA A 1 199 ? 6.68661 73.57427 21.28587 1.000 61.15895 199 ALA A C 1
ATOM 1185 O O . ALA A 1 199 ? 6.25179 74.65168 21.70705 1.000 64.81700 199 ALA A O 1
ATOM 1187 N N . GLY A 1 200 ? 7.08282 72.59548 22.09171 1.000 57.65696 200 GLY A N 1
ATOM 1188 C CA . GLY A 1 200 ? 7.09312 72.81882 23.51807 1.000 50.70975 200 GLY A CA 1
ATOM 1189 C C . GLY A 1 200 ? 7.66972 71.67378 24.31859 1.000 58.25103 200 GLY A C 1
ATOM 1190 O O . GLY A 1 200 ? 7.89322 70.57549 23.80194 1.000 59.64388 200 GLY A O 1
ATOM 1191 N N . PRO A 1 201 ? 7.90271 71.91933 25.61374 1.000 60.58335 201 PRO A N 1
ATOM 1192 C CA . PRO A 1 201 ? 8.44431 70.87672 26.49435 1.000 50.32717 201 PRO A CA 1
ATOM 1193 C C . PRO A 1 201 ? 7.50578 69.69251 26.65372 1.000 61.83689 201 PRO A C 1
ATOM 1194 O O . PRO A 1 201 ? 6.28196 69.81428 26.56581 1.000 56.86353 201 PRO A O 1
ATOM 1198 N N . ILE A 1 202 ? 8.10543 68.53919 26.93667 1.000 61.98383 202 ILE A N 1
ATOM 1199 C CA . ILE A 1 202 ? 7.39266 67.28146 27.10048 1.000 61.78511 202 ILE A CA 1
ATOM 1200 C C . ILE A 1 202 ? 7.18407 67.06579 28.58761 1.000 52.90466 202 ILE A C 1
ATOM 1201 O O . ILE A 1 202 ? 8.12487 67.20681 29.37624 1.000 68.10697 202 ILE A O 1
ATOM 1206 N N . ALA A 1 203 ? 5.95665 66.77127 28.98271 1.000 54.01719 203 ALA A N 1
ATOM 1207 C CA . ALA A 1 203 ? 5.71174 66.57663 30.40343 1.000 59.97339 203 ALA A CA 1
ATOM 1208 C C . ALA A 1 203 ? 6.26444 65.23215 30.88518 1.000 56.04413 203 ALA A C 1
ATOM 1209 O O . ALA A 1 203 ? 6.29814 64.25605 30.12410 1.000 57.60641 203 ALA A O 1
ATOM 1211 N N . PRO A 1 204 ? 6.70338 65.15957 32.14193 1.000 62.17409 204 PRO A N 1
ATOM 1212 C CA . PRO A 1 204 ? 7.07082 63.85838 32.72311 1.000 63.54160 204 PRO A CA 1
ATOM 1213 C C . PRO A 1 204 ? 5.87387 62.92308 32.75307 1.000 54.74771 204 PRO A C 1
ATOM 1214 O O . PRO A 1 204 ? 4.74109 63.34295 32.98675 1.000 64.68331 204 PRO A O 1
ATOM 1218 N N . TRP A 1 205 ? 6.12321 61.64618 32.48608 1.000 54.31183 205 TRP A N 1
ATOM 1219 C CA . TRP A 1 205 ? 5.01211 60.70971 32.42819 1.000 67.28025 205 TRP A CA 1
ATOM 1220 C C . TRP A 1 205 ? 5.58966 59.31639 32.27703 1.000 63.81830 205 TRP A C 1
ATOM 1221 O O . TRP A 1 205 ? 6.70609 59.14623 31.78152 1.000 54.91541 205 TRP A O 1
ATOM 1232 N N . PHE A 1 206 ? 4.81282 58.32029 32.70396 1.000 60.86404 206 PHE A N 1
ATOM 1233 C CA . PHE A 1 206 ? 5.23540 56.92336 32.64104 1.000 60.45344 206 PHE A CA 1
ATOM 1234 C C . PHE A 1 206 ? 6.53593 56.70228 33.40335 1.000 71.10738 206 PHE A C 1
ATOM 1235 O O . PHE A 1 206 ? 7.36039 55.86952 33.01291 1.000 68.43278 206 PHE A O 1
ATOM 1243 N N . GLY A 1 207 ? 6.73124 57.45984 34.48163 1.000 63.07009 207 GLY A N 1
ATOM 1244 C CA . GLY A 1 207 ? 7.93828 57.36793 35.27886 1.000 69.85325 207 GLY A CA 1
ATOM 1245 C C . GLY A 1 207 ? 9.17319 57.95898 34.64428 1.000 76.62191 207 GLY A C 1
ATOM 1246 O O . GLY A 1 207 ? 10.27126 57.80242 35.18965 1.000 74.40932 207 GLY A O 1
ATOM 1247 N N . GLN A 1 208 ? 9.03952 58.61264 33.51262 1.000 69.63907 208 GLN A N 1
ATOM 1248 C CA . GLN A 1 208 ? 10.18440 59.24367 32.88410 1.000 66.92340 208 GLN A CA 1
ATOM 1249 C C . GLN A 1 208 ? 10.26058 60.70302 33.28648 1.000 60.74017 208 GLN A C 1
ATOM 1250 O O . GLN A 1 208 ? 9.24296 61.32494 33.61322 1.000 71.11600 208 GLN A O 1
ATOM 1256 N N . PRO A 1 209 ? 11.46018 61.28951 33.27876 1.000 61.08539 209 PRO A N 1
ATOM 1257 C CA . PRO A 1 209 ? 11.57204 62.72237 33.59481 1.000 68.80308 209 PRO A CA 1
ATOM 1258 C C . PRO A 1 209 ? 11.09267 63.63350 32.47659 1.000 68.73832 209 PRO A C 1
ATOM 1259 O O . PRO A 1 209 ? 10.85030 64.81945 32.73307 1.000 59.21793 209 PRO A O 1
ATOM 1263 N N . GLY A 1 210 ? 10.94949 63.12697 31.25618 1.000 64.25025 210 GLY A N 1
ATOM 1264 C CA . GLY A 1 210 ? 10.45539 63.96969 30.19059 1.000 65.42606 210 GLY A CA 1
ATOM 1265 C C . GLY A 1 210 ? 11.37760 65.14825 29.96917 1.000 75.61158 210 GLY A C 1
ATOM 1266 O O . GLY A 1 210 ? 12.61082 65.04067 30.03890 1.000 56.61312 210 GLY A O 1
ATOM 1267 N N . GLN A 1 211 ? 10.76151 66.29614 29.68837 1.000 61.55835 211 GLN A N 1
ATOM 1268 C CA . GLN A 1 211 ? 11.42931 67.58490 29.61875 1.000 53.27390 211 GLN A CA 1
ATOM 1269 C C . GLN A 1 211 ? 12.46839 67.64386 28.51439 1.000 59.31962 211 GLN A C 1
ATOM 1270 O O . GLN A 1 211 ? 13.40238 68.45421 28.57674 1.000 55.55306 211 GLN A O 1
ATOM 1276 N N . GLY A 1 212 ? 12.32940 66.79604 27.50453 1.000 59.01919 212 GLY A N 1
ATOM 1277 C CA . GLY A 1 212 ? 12.81851 67.16102 26.20501 1.000 53.59922 212 GLY A CA 1
ATOM 1278 C C . GLY A 1 212 ? 11.80493 68.10296 25.56807 1.000 50.11151 212 GLY A C 1
ATOM 1279 O O . GLY A 1 212 ? 10.92203 68.66481 26.21884 1.000 77.40807 212 GLY A O 1
ATOM 1280 N N . VAL A 1 213 ? 11.91755 68.22964 24.24692 1.000 52.77525 213 VAL A N 1
ATOM 1281 C CA . VAL A 1 213 ? 11.07998 69.12645 23.45975 1.000 53.64867 213 VAL A CA 1
ATOM 1282 C C . VAL A 1 213 ? 10.41685 68.32066 22.35552 1.000 62.34984 213 VAL A C 1
ATOM 1283 O O . VAL A 1 213 ? 11.05248 67.44470 21.75993 1.000 54.27020 213 VAL A O 1
ATOM 1287 N N . GLN A 1 214 ? 9.15004 68.61714 22.06243 1.000 52.47022 214 GLN A N 1
ATOM 1288 C CA . GLN A 1 214 ? 8.47833 67.95673 20.94540 1.000 55.85294 214 GLN A CA 1
ATOM 1289 C C . GLN A 1 214 ? 7.81708 68.97273 20.02416 1.000 60.44788 214 GLN A C 1
ATOM 1290 O O . GLN A 1 214 ? 7.44602 70.08393 20.43149 1.000 58.76249 214 GLN A O 1
ATOM 1296 N N . TYR A 1 215 ? 7.66824 68.54306 18.76358 1.000 65.15435 215 TYR A N 1
ATOM 1297 C CA . TYR A 1 215 ? 7.09154 69.31529 17.67054 1.000 57.59475 215 TYR A CA 1
ATOM 1298 C C . TYR A 1 215 ? 5.82960 68.60074 17.20796 1.000 61.49279 215 TYR A C 1
ATOM 1299 O O . TYR A 1 215 ? 5.90792 67.47394 16.71443 1.000 62.19984 215 TYR A O 1
ATOM 1308 N N . GLN A 1 216 ? 4.67013 69.23273 17.37122 1.000 62.41447 216 GLN A N 1
ATOM 1309 C CA . GLN A 1 216 ? 3.45985 68.77546 16.69934 1.000 69.82762 216 GLN A CA 1
ATOM 1310 C C . GLN A 1 216 ? 3.36755 69.48117 15.35261 1.000 64.68774 216 GLN A C 1
ATOM 1311 O O . GLN A 1 216 ? 3.32762 70.71636 15.28802 1.000 68.53302 216 GLN A O 1
ATOM 1317 N N . THR A 1 217 ? 3.36236 68.70411 14.28095 1.000 67.83108 217 THR A N 1
ATOM 1318 C CA . THR A 1 217 ? 3.26956 69.27946 12.95174 1.000 70.22090 217 THR A CA 1
ATOM 1319 C C . THR A 1 217 ? 1.80599 69.49050 12.57767 1.000 74.31961 217 THR A C 1
ATOM 1320 O O . THR A 1 217 ? 0.89727 68.90233 13.16755 1.000 71.55839 217 THR A O 1
ATOM 1324 N N . TYR A 1 218 ? 1.58399 70.35576 11.59005 1.000 73.83749 218 TYR A N 1
ATOM 1325 C CA . TYR A 1 218 ? 0.22753 70.62743 11.13607 1.000 75.00419 218 TYR A CA 1
ATOM 1326 C C . TYR A 1 218 ? -0.18341 69.78281 9.93577 1.000 85.47291 218 TYR A C 1
ATOM 1327 O O . TYR A 1 218 ? -1.38151 69.54540 9.74313 1.000 101.06613 218 TYR A O 1
ATOM 1336 N N . GLU A 1 219 ? 0.76940 69.32261 9.13516 1.000 77.52977 219 GLU A N 1
ATOM 1337 C CA . GLU A 1 219 ? 0.56011 68.21978 8.20939 1.000 71.27291 219 GLU A CA 1
ATOM 1338 C C . GLU A 1 219 ? 1.32222 67.00403 8.71611 1.000 82.31033 219 GLU A C 1
ATOM 1339 O O . GLU A 1 219 ? 2.25751 67.12403 9.51065 1.000 85.45459 219 GLU A O 1
ATOM 1345 N N . ASN A 1 220 ? 0.92284 65.82042 8.25874 1.000 81.06301 220 ASN A N 1
ATOM 1346 C CA . ASN A 1 220 ? 1.64047 64.64346 8.72104 1.000 74.16441 220 ASN A CA 1
ATOM 1347 C C . ASN A 1 220 ? 3.00695 64.54791 8.03346 1.000 81.99113 220 ASN A C 1
ATOM 1348 O O . ASN A 1 220 ? 3.31137 65.26728 7.07520 1.000 83.13741 220 ASN A O 1
ATOM 1353 N N . VAL A 1 221 ? 3.85026 63.65325 8.55432 1.000 83.39223 221 VAL A N 1
ATOM 1354 C CA . VAL A 1 221 ? 5.23765 63.59731 8.09824 1.000 80.06591 221 VAL A CA 1
ATOM 1355 C C . VAL A 1 221 ? 5.30433 63.23692 6.62029 1.000 85.70861 221 VAL A C 1
ATOM 1356 O O . VAL A 1 221 ? 6.08900 63.81868 5.86092 1.000 84.97873 221 VAL A O 1
ATOM 1360 N N . ALA A 1 222 ? 4.50009 62.26141 6.18817 1.000 90.20997 222 ALA A N 1
ATOM 1361 C CA . ALA A 1 222 ? 4.48890 61.90315 4.77340 1.000 76.50812 222 ALA A CA 1
ATOM 1362 C C . ALA A 1 222 ? 4.24820 63.13122 3.90800 1.000 97.43212 222 ALA A C 1
ATOM 1363 O O . ALA A 1 222 ? 4.91384 63.32735 2.88496 1.000 84.29571 222 ALA A O 1
ATOM 1365 N N . THR A 1 223 ? 3.29687 63.97706 4.31054 1.000 81.06180 223 THR A N 1
ATOM 1366 C CA . THR A 1 223 ? 3.00650 65.17585 3.53134 1.000 81.00180 223 THR A CA 1
ATOM 1367 C C . THR A 1 223 ? 4.18491 66.14106 3.54257 1.000 87.76205 223 THR A C 1
ATOM 1368 O O . THR A 1 223 ? 4.48378 66.77536 2.52336 1.000 94.55149 223 THR A O 1
ATOM 1372 N N . LEU A 1 224 ? 4.85512 66.28130 4.69171 1.000 94.65986 224 LEU A N 1
ATOM 1373 C CA . LEU A 1 224 ? 6.00375 67.18055 4.77312 1.000 84.20867 224 LEU A CA 1
ATOM 1374 C C . LEU A 1 224 ? 7.14099 66.69986 3.88905 1.000 84.72002 224 LEU A C 1
ATOM 1375 O O . LEU A 1 224 ? 7.89363 67.51741 3.34117 1.000 80.69258 224 LEU A O 1
ATOM 1380 N N . ILE A 1 225 ? 7.29092 65.38085 3.76235 1.000 86.80419 225 ILE A N 1
ATOM 1381 C CA . ILE A 1 225 ? 8.23006 64.81948 2.79721 1.000 94.26360 225 ILE A CA 1
ATOM 1382 C C . ILE A 1 225 ? 7.78871 65.16086 1.37962 1.000 93.92155 225 ILE A C 1
ATOM 1383 O O . ILE A 1 225 ? 8.56312 65.69324 0.57395 1.000 86.25937 225 ILE A O 1
ATOM 1388 N N . ALA A 1 226 ? 6.52120 64.88201 1.06693 1.000 92.08236 226 ALA A N 1
ATOM 1389 C CA . ALA A 1 226 ? 6.02818 65.05094 -0.29458 1.000 88.02147 226 ALA A CA 1
ATOM 1390 C C . ALA A 1 226 ? 6.16493 66.49239 -0.76487 1.000 105.47113 226 ALA A C 1
ATOM 1391 O O . ALA A 1 226 ? 6.59304 66.74464 -1.89786 1.000 103.15064 226 ALA A O 1
ATOM 1393 N N . ASP A 1 227 ? 5.80655 67.45216 0.08567 1.000 98.81858 227 ASP A N 1
ATOM 1394 C CA . ASP A 1 227 ? 5.81969 68.85809 -0.30053 1.000 87.72610 227 ASP A CA 1
ATOM 1395 C C . ASP A 1 227 ? 7.20362 69.47992 -0.23085 1.000 90.29542 227 ASP A C 1
ATOM 1396 O O . ASP A 1 227 ? 7.32779 70.69773 -0.40912 1.000 104.48047 227 ASP A O 1
ATOM 1401 N N . GLY A 1 228 ? 8.23736 68.68812 0.03049 1.000 94.42826 228 GLY A N 1
ATOM 1402 C CA . GLY A 1 228 ? 9.58847 69.22427 0.05514 1.000 106.21070 228 GLY A CA 1
ATOM 1403 C C . GLY A 1 228 ? 9.94267 70.02291 1.29282 1.000 104.70524 228 GLY A C 1
ATOM 1404 O O . GLY A 1 228 ? 10.56112 71.09209 1.18248 1.000 95.57607 228 GLY A O 1
ATOM 1405 N N . TYR A 1 229 ? 9.57376 69.52910 2.47128 1.000 98.16371 229 TYR A N 1
ATOM 1406 C CA . TYR A 1 229 ? 9.99696 70.12411 3.73378 1.000 93.04178 229 TYR A CA 1
ATOM 1407 C C . TYR A 1 229 ? 10.95906 69.24852 4.51315 1.000 81.00024 229 TYR A C 1
ATOM 1408 O O . TYR A 1 229 ? 11.96039 69.74930 5.03227 1.000 85.64508 229 TYR A O 1
ATOM 1417 N N . LEU A 1 230 ? 10.68074 67.95187 4.60000 1.000 77.63928 230 LEU A N 1
ATOM 1418 C CA . LEU A 1 230 ? 11.53928 66.99892 5.28459 1.000 69.75567 230 LEU A CA 1
ATOM 1419 C C . LEU A 1 230 ? 12.23615 66.12149 4.25793 1.000 87.86575 230 LEU A C 1
ATOM 1420 O O . LEU A 1 230 ? 11.59955 65.63279 3.31981 1.000 86.54885 230 LEU A O 1
ATOM 1425 N N . LYS A 1 231 ? 13.53708 65.91953 4.44015 1.000 94.14255 231 LYS A N 1
ATOM 1426 C CA . LYS A 1 231 ? 14.29662 64.96015 3.65155 1.000 75.00632 231 LYS A CA 1
ATOM 1427 C C . LYS A 1 231 ? 14.82538 63.89248 4.59063 1.000 76.32212 231 LYS A C 1
ATOM 1428 O O . LYS A 1 231 ? 15.59261 64.19995 5.50924 1.000 79.47182 231 LYS A O 1
ATOM 1434 N N . ALA A 1 232 ? 14.39698 62.65193 4.38260 1.000 81.86688 232 ALA A N 1
ATOM 1435 C CA . ALA A 1 232 ? 14.95738 61.56979 5.16855 1.000 81.93947 232 ALA A CA 1
ATOM 1436 C C . ALA A 1 232 ? 16.43857 61.42454 4.85905 1.000 93.65141 232 ALA A C 1
ATOM 1437 O O . ALA A 1 232 ? 16.93687 61.88278 3.82726 1.000 91.62895 232 ALA A O 1
ATOM 1439 N N . LEU A 1 233 ? 17.14685 60.79207 5.78235 1.000 106.47167 233 LEU A N 1
ATOM 1440 C CA . LEU A 1 233 ? 18.53032 60.41419 5.56944 1.000 104.61134 233 LEU A CA 1
ATOM 1441 C C . LEU A 1 233 ? 18.68932 58.94814 5.94262 1.000 116.55117 233 LEU A C 1
ATOM 1442 O O . LEU A 1 233 ? 17.89103 58.39975 6.70875 1.000 100.49176 233 LEU A O 1
ATOM 1447 N N . ASP A 1 234 ? 19.71089 58.31249 5.37444 1.000 120.77765 234 ASP A N 1
ATOM 1448 C CA . ASP A 1 234 ? 20.02612 56.91207 5.62484 1.000 127.96932 234 ASP A CA 1
ATOM 1449 C C . ASP A 1 234 ? 21.36409 56.80608 6.35231 1.000 140.27186 234 ASP A C 1
ATOM 1450 O O . ASP A 1 234 ? 22.03505 57.80666 6.62073 1.000 141.60043 234 ASP A O 1
ATOM 1455 N N . GLU A 1 235 ? 21.75221 55.57471 6.67353 1.000 137.01039 235 GLU A N 1
ATOM 1456 C CA . GLU A 1 235 ? 23.04203 55.33410 7.31419 1.000 130.12623 235 GLU A CA 1
ATOM 1457 C C . GLU A 1 235 ? 24.09302 54.91275 6.29409 1.000 129.19677 235 GLU A C 1
ATOM 1458 O O . GLU A 1 235 ? 24.20572 55.50963 5.22245 1.000 128.06854 235 GLU A O 1
#

B-factor: mean 83.3, std 22.12, range [40.08, 175.4]

Sequence (188 aa):
TTCPYSRRSPAYCAGTAQNRTLSATYICGDSRLGPVVLPQFFPILDIYDRFGGLCPGAFLEKWFNQTGSGWWDYPPQNGFSVDDEGNIIAANLTLQTGTFVDRFGSEYGSFLAPAAAPYLQRSLPPSNLNGDAKFPWNYHVYSVIKPFAVLAGPIAPWFGQPGQGVQYQTYENVATLIADGYLKALDE

Secondary structure (DSSP, 8-state):
---SS-SS-TTTTTTS---TTTTTTBGGG-GGG-BSS------GGGG--TTTT--HHHHHHHHBSSSTTSSB-PPSGGGB-B-TTS-BS-EEEEEPTT-EEEEES-TTS-EEEETT--HHHHT--GGGG---SSS-TTEEEEEESS-EEEEEEEBPPBTTB----EEEE-SS-HHHHHHTTSEEE---

GO terms:
  GO:0005576 extracellular region (C, EXP)
  GO:0050135 NADP+ nucleosidase activity (F, EXP)

Radius of gyration: 18.11 Å; Cα contacts (8 Å, |Δi|>4): 372; chains: 1; bounding box: 38×47×48 Å

InterPro domains:
  IPR025331 Tuberculosis necrotizing toxin [PF14021] (120-212)
  IPR053024 Fungal Surface Nicotinamide Adenine Dinucleotide Glycohydrolase [PTHR42059] (4-231)